Protein AF-A0AAP1V552-F1 (afdb_monomer_lite)

Organism: NCBI:txid488447

InterPro domains:
  IPR022169 Protein of unknown function DUF3701 [PF12482] (89-158)

pLDDT: mean 73.67, std 13.65, range [41.53, 90.81]

Secondary structure (DSSP, 8-state):
-----GGGSPPPHHHHHHHHHHHTT--HHHHHHHH-GGGS-TT--HHHHHHHHHHHHHHHHHHTT-HHHHHHHH--HHHHHHHHHHHHHHHHHHHHTT--SHHHHHHHHHH-TTGGGGSTT--HHHHHHHHHHHHH-HHHHHHHHHHHHHTS-S----GGG----TTTSSTTSTTPPPGGG-----------PPPP-

Sequence (197 aa):
MPVLPDSLSFPDAASLAVLRTWYASVGSREAVERYCPDQLGEGKSARGVTGRIRRKLVEFAISRHRDALAKLFQCEAGERIRHRKAVARAVAALHTNGIRTLAELIVRISRRRRWWLGIPSLGERSAHRVEAFFAACSALTERARSLVVATTPESVTPWENIRVPHDVDGSRGIFRAPKAMCARSQSGGTVRRTPGS

Radius of gyration: 33.9 Å; chains: 1; bounding box: 46×45×124 Å

Foldseek 3Di:
DDDDPPLQDQDDPLLVQLQVVVLVVDDLVVSCCVRPVVQPDDPQDSVNSNVSSLSSVLNNCVVVVNNVVSVVSPQDPVRVVVVVVLVVQQQVQCVVVVNPDPLSVLVQVVVDVCSCPPGPSCDPVNVVVVVVVCVVCVVVSVVSVVVNVVPPPPDPPDPVPDDDPPVPPCPVVPPDDDPVPDPDDDDDDDPDDDDDD

Structure (mmCIF, N/CA/C/O backbone):
data_AF-A0AAP1V552-F1
#
_entry.id   AF-A0AAP1V552-F1
#
loop_
_atom_site.group_PDB
_atom_site.id
_atom_site.type_symbol
_atom_site.label_atom_id
_atom_site.label_alt_id
_atom_site.label_comp_id
_atom_site.label_asym_id
_atom_site.label_entity_id
_atom_site.label_seq_id
_atom_site.pdbx_PDB_ins_code
_atom_site.Cartn_x
_atom_site.Cartn_y
_atom_site.Cartn_z
_atom_site.occupancy
_atom_site.B_iso_or_equiv
_atom_site.auth_seq_id
_atom_site.auth_comp_id
_atom_site.auth_asym_id
_atom_site.auth_atom_id
_atom_site.pdbx_PDB_model_num
ATOM 1 N N . MET A 1 1 ? -19.911 -21.028 27.327 1.00 42.66 1 MET A N 1
ATOM 2 C CA . MET A 1 1 ? -18.956 -20.375 26.404 1.00 42.66 1 MET A CA 1
ATOM 3 C C . MET A 1 1 ? -18.157 -19.370 27.213 1.00 42.66 1 MET A C 1
ATOM 5 O O . MET A 1 1 ? -18.796 -18.502 27.797 1.00 42.66 1 MET A O 1
ATOM 9 N N . PRO A 1 2 ? -16.828 -19.506 27.356 1.00 48.81 2 PRO A N 1
ATOM 10 C CA . PRO A 1 2 ? -16.053 -18.527 28.107 1.00 48.81 2 PRO A CA 1
ATOM 11 C C . PRO A 1 2 ? -16.073 -17.202 27.337 1.00 48.81 2 PRO A C 1
ATOM 13 O O . PRO A 1 2 ? -15.826 -17.173 26.131 1.00 48.81 2 PRO A O 1
ATOM 16 N N . VAL A 1 3 ? -16.422 -16.116 28.024 1.00 49.62 3 VAL A N 1
ATOM 17 C CA . VAL A 1 3 ? -16.354 -14.759 27.478 1.00 49.62 3 VAL A CA 1
ATOM 18 C C . VAL A 1 3 ? -14.872 -14.445 27.287 1.00 49.62 3 VAL A C 1
ATOM 20 O O . VAL A 1 3 ? -14.133 -14.324 28.262 1.00 49.62 3 VAL A O 1
ATOM 23 N N . LEU A 1 4 ? -14.408 -14.398 26.035 1.00 51.88 4 LEU A N 1
ATOM 24 C CA . LEU A 1 4 ? -13.068 -13.893 25.737 1.00 51.88 4 LEU A CA 1
ATOM 25 C C . LEU A 1 4 ? -12.966 -12.452 26.264 1.00 51.88 4 LEU A C 1
ATOM 27 O O . LEU A 1 4 ? -13.936 -11.705 26.130 1.00 51.88 4 LEU A O 1
ATOM 31 N N . PRO A 1 5 ? -11.822 -12.036 26.832 1.00 55.56 5 PRO A N 1
ATOM 32 C CA . PRO A 1 5 ? -11.640 -10.652 27.249 1.00 55.56 5 PRO A CA 1
ATOM 33 C C . PRO A 1 5 ? -11.912 -9.714 26.062 1.00 55.56 5 PRO A C 1
ATOM 35 O O . PRO A 1 5 ? -11.510 -10.006 24.934 1.00 55.56 5 PRO A O 1
ATOM 38 N N . ASP A 1 6 ? -12.585 -8.586 26.308 1.00 60.28 6 ASP A N 1
ATOM 39 C CA . ASP A 1 6 ? -13.034 -7.621 25.284 1.00 60.28 6 ASP A CA 1
ATOM 40 C C . ASP A 1 6 ? -11.920 -7.121 24.340 1.00 60.28 6 ASP A C 1
ATOM 42 O O . ASP A 1 6 ? -12.195 -6.621 23.242 1.00 60.28 6 ASP A O 1
ATOM 46 N N . SER A 1 7 ? -10.657 -7.266 24.747 1.00 56.38 7 SER A N 1
ATOM 47 C CA . SER A 1 7 ? -9.440 -6.989 23.975 1.00 56.38 7 SER A CA 1
ATOM 48 C C . SER A 1 7 ? -9.164 -7.988 22.841 1.00 56.38 7 SER A C 1
ATOM 50 O O . SER A 1 7 ? -8.491 -7.638 21.877 1.00 56.38 7 SER A O 1
ATOM 52 N N . LEU A 1 8 ? -9.725 -9.201 22.898 1.00 59.00 8 LEU A N 1
ATOM 53 C CA . LEU A 1 8 ? -9.586 -10.245 21.871 1.00 59.00 8 LEU A CA 1
ATOM 54 C C . LEU A 1 8 ? -10.799 -10.348 20.935 1.00 59.00 8 LEU A C 1
ATOM 56 O O . LEU A 1 8 ? -10.803 -11.168 20.016 1.00 59.00 8 LEU A O 1
ATOM 60 N N . SER A 1 9 ? -11.827 -9.524 21.149 1.00 77.00 9 SER A N 1
ATOM 61 C CA . SER A 1 9 ? -12.960 -9.403 20.232 1.00 77.00 9 SER A CA 1
ATOM 62 C C . SER A 1 9 ? -12.577 -8.562 19.009 1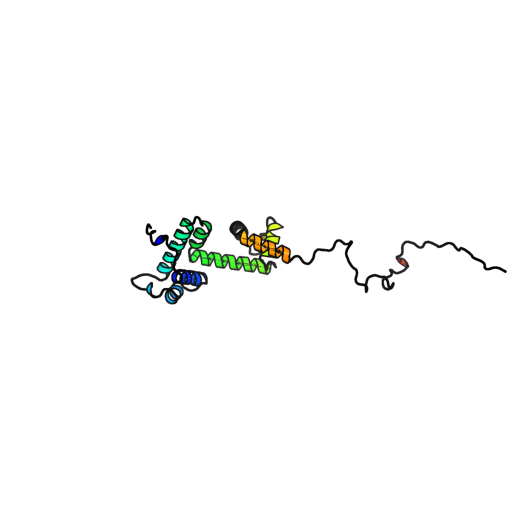.00 77.00 9 SER A C 1
ATOM 64 O O . SER A 1 9 ? -11.812 -7.600 19.110 1.00 77.00 9 SER A O 1
ATOM 66 N N . PHE A 1 10 ? -13.099 -8.914 17.836 1.00 78.50 10 PHE A N 1
ATOM 67 C CA . PHE A 1 10 ? -12.849 -8.146 16.618 1.00 78.50 10 PHE A CA 1
ATOM 68 C C . PHE A 1 10 ? -13.452 -6.730 16.750 1.00 78.50 10 PHE A C 1
ATOM 70 O O . PHE A 1 10 ? -14.560 -6.600 17.274 1.00 78.50 10 PHE A O 1
ATOM 77 N N . PRO A 1 11 ? -12.756 -5.657 16.323 1.00 85.88 11 PRO A N 1
ATOM 78 C CA . PRO A 1 11 ? -13.319 -4.308 16.350 1.00 85.88 11 PRO A CA 1
ATOM 79 C C . PRO A 1 11 ? -14.609 -4.213 15.528 1.00 85.88 11 PRO A C 1
ATOM 81 O O . PRO A 1 11 ? -14.725 -4.825 14.466 1.00 85.88 11 PRO A O 1
ATOM 84 N N . ASP A 1 12 ? -15.563 -3.419 16.002 1.00 85.50 12 ASP A N 1
ATOM 85 C CA . ASP A 1 12 ? -16.818 -3.168 15.303 1.00 85.50 12 ASP A CA 1
ATOM 86 C C . ASP A 1 12 ? -16.610 -2.316 14.037 1.00 85.50 12 ASP A C 1
ATOM 88 O O . ASP A 1 12 ? -15.567 -1.683 13.824 1.00 85.50 12 ASP A O 1
ATOM 92 N N . ALA A 1 13 ? -17.624 -2.295 13.169 1.00 85.31 13 ALA A N 1
ATOM 93 C CA . ALA A 1 13 ? -17.546 -1.634 11.868 1.00 85.31 13 ALA A CA 1
ATOM 94 C C . ALA A 1 13 ? -17.244 -0.128 11.975 1.00 85.31 13 ALA A C 1
ATOM 96 O O . ALA A 1 13 ? -16.478 0.398 11.164 1.00 85.31 13 ALA A O 1
ATOM 97 N N . ALA A 1 14 ? -17.784 0.552 12.990 1.00 86.50 14 ALA A N 1
ATOM 98 C CA . ALA A 1 14 ? -17.544 1.972 13.218 1.00 86.50 14 ALA A CA 1
ATOM 99 C C . ALA A 1 14 ? -16.076 2.238 13.589 1.00 86.50 14 ALA A C 1
ATOM 101 O O . ALA A 1 14 ? -15.412 3.062 12.952 1.00 86.50 14 ALA A O 1
ATOM 102 N N . SER A 1 15 ? -15.515 1.458 14.520 1.00 87.19 15 SER A N 1
ATOM 103 C CA . SER A 1 15 ? -14.092 1.537 14.870 1.00 87.19 15 SER A CA 1
ATOM 104 C C . SER A 1 15 ? -13.173 1.269 13.670 1.00 87.19 15 SER A C 1
ATOM 106 O O . SER A 1 15 ? -12.147 1.935 13.492 1.00 87.19 15 SER A O 1
ATOM 108 N N . LEU A 1 16 ? -13.538 0.322 12.799 1.00 88.00 16 LEU A N 1
ATOM 109 C CA . LEU A 1 16 ? -12.797 0.059 11.562 1.00 88.00 16 LEU A CA 1
ATOM 110 C C . LEU A 1 16 ? -12.897 1.218 10.560 1.00 88.00 16 LEU A C 1
ATOM 112 O O . LEU A 1 16 ? -11.904 1.526 9.897 1.00 88.00 16 LEU A O 1
ATOM 116 N N . ALA A 1 17 ? -14.049 1.886 10.462 1.00 89.00 17 ALA A N 1
ATOM 117 C CA . ALA A 1 17 ? -14.234 3.056 9.605 1.00 89.00 17 ALA A CA 1
ATOM 118 C C . ALA A 1 17 ? -13.374 4.247 10.062 1.00 89.00 17 ALA A C 1
ATOM 120 O O . ALA A 1 17 ? -12.735 4.898 9.225 1.00 89.00 17 ALA A O 1
ATOM 121 N N . VAL A 1 18 ? -13.253 4.467 11.379 1.00 88.69 18 VAL A N 1
ATOM 122 C CA . VAL A 1 18 ? -12.308 5.440 11.960 1.00 88.69 18 VAL A CA 1
ATOM 123 C C . VAL A 1 18 ? -10.883 5.131 11.506 1.00 88.69 18 VAL A C 1
ATOM 125 O O . VAL A 1 18 ? -10.203 6.000 10.957 1.00 88.69 18 VAL A O 1
ATOM 128 N N . LEU A 1 19 ? -10.417 3.888 11.684 1.00 85.75 19 LEU A N 1
ATOM 129 C CA . LEU A 1 19 ? -9.061 3.516 11.272 1.00 85.75 19 LEU A CA 1
ATOM 130 C C . LEU A 1 19 ? -8.859 3.671 9.766 1.00 85.75 19 LEU A C 1
ATOM 132 O O . LEU A 1 19 ? -7.846 4.226 9.345 1.00 85.75 19 LEU A O 1
ATOM 136 N N . ARG A 1 20 ? -9.805 3.208 8.946 1.00 87.12 20 ARG A N 1
ATOM 137 C CA . ARG A 1 20 ? -9.700 3.263 7.483 1.00 87.12 20 ARG A CA 1
ATOM 138 C C . ARG A 1 20 ? -9.575 4.699 6.986 1.00 87.12 20 ARG A C 1
ATOM 140 O O . ARG A 1 20 ? -8.706 4.987 6.166 1.00 87.12 20 ARG A O 1
ATOM 147 N N . THR A 1 21 ? -10.408 5.600 7.498 1.00 88.69 21 THR A N 1
ATOM 148 C CA . THR A 1 21 ? -10.365 7.017 7.114 1.00 88.69 21 THR A CA 1
ATOM 149 C C . THR A 1 21 ? -9.121 7.721 7.640 1.00 88.69 21 THR A C 1
ATOM 151 O O . THR A 1 21 ? -8.489 8.482 6.908 1.00 88.69 21 THR A O 1
ATOM 154 N N . TRP A 1 22 ? -8.677 7.387 8.850 1.00 84.88 22 TRP A N 1
ATOM 155 C CA . TRP A 1 22 ? -7.408 7.879 9.375 1.00 84.88 22 TRP A CA 1
ATOM 156 C C . TRP A 1 22 ? -6.195 7.409 8.551 1.00 84.88 22 TRP A C 1
ATOM 158 O O . TRP A 1 22 ? -5.283 8.192 8.274 1.00 84.88 22 TRP A O 1
ATOM 168 N N . TYR A 1 23 ? -6.181 6.154 8.087 1.00 77.88 23 TYR A N 1
ATOM 169 C CA . TYR A 1 23 ? -5.164 5.659 7.147 1.00 77.88 23 TYR A CA 1
ATOM 170 C C . TYR A 1 23 ? -5.240 6.353 5.780 1.00 77.88 23 TYR A C 1
ATOM 172 O O . TYR A 1 23 ? -4.202 6.560 5.147 1.00 77.88 23 TYR A O 1
ATOM 180 N N . ALA A 1 24 ? -6.431 6.791 5.366 1.00 83.12 24 ALA A N 1
ATOM 181 C CA . ALA A 1 24 ? -6.646 7.631 4.189 1.00 83.12 24 ALA A CA 1
ATOM 182 C C . ALA A 1 24 ? -6.241 9.110 4.394 1.00 83.12 24 ALA A C 1
ATOM 184 O O . ALA A 1 24 ? -6.494 9.932 3.519 1.00 83.12 24 ALA A O 1
ATOM 185 N N . SER A 1 25 ? -5.549 9.435 5.496 1.00 77.25 25 SER A N 1
ATOM 186 C CA . SER A 1 25 ? -5.024 10.767 5.851 1.00 77.25 25 SER A CA 1
ATOM 187 C C . SER A 1 25 ? -6.026 11.780 6.396 1.00 77.25 25 SER A C 1
ATOM 189 O O . SER A 1 25 ? -5.663 12.942 6.564 1.00 77.25 25 SER A O 1
ATOM 191 N N . VAL A 1 26 ? -7.228 11.347 6.770 1.00 82.94 26 VAL A N 1
ATOM 192 C CA . VAL A 1 26 ? -8.139 12.176 7.570 1.00 82.94 26 VAL A CA 1
ATOM 193 C C . VAL A 1 26 ? -7.557 12.365 8.979 1.00 82.94 26 VAL A C 1
ATOM 195 O O . VAL A 1 26 ? -6.923 11.460 9.535 1.00 82.94 26 VAL A O 1
ATOM 198 N N . GLY A 1 27 ? -7.737 13.548 9.572 1.00 81.88 27 GLY A N 1
ATOM 199 C CA . GLY A 1 27 ? -7.276 13.823 10.935 1.00 81.88 27 GLY A CA 1
ATOM 200 C C . GLY A 1 27 ? -7.954 12.909 11.964 1.00 81.88 27 GLY A C 1
ATOM 201 O O . GLY A 1 27 ? -9.119 12.558 11.815 1.00 81.88 27 GLY A O 1
ATOM 202 N N . SER A 1 28 ? -7.252 12.532 13.044 1.00 83.38 28 SER A N 1
ATOM 203 C CA . SER A 1 28 ? -7.813 11.628 14.070 1.00 83.38 28 SER A CA 1
ATOM 204 C C . SER A 1 28 ? -9.117 12.145 14.679 1.00 83.38 28 SER A C 1
ATOM 206 O O . SER A 1 28 ? -9.986 11.348 14.995 1.00 83.38 28 SER A O 1
ATOM 208 N N . ARG A 1 29 ? -9.246 13.466 14.854 1.00 86.56 29 ARG A N 1
ATOM 209 C CA . ARG A 1 29 ? -10.457 14.092 15.398 1.00 86.56 29 ARG A CA 1
ATOM 210 C C . ARG A 1 29 ? -11.639 13.948 14.445 1.00 86.56 29 ARG A C 1
ATOM 212 O O . ARG A 1 29 ? -12.631 13.348 14.826 1.00 86.56 29 ARG A O 1
ATOM 219 N N . GLU A 1 30 ? -11.462 14.376 13.201 1.00 88.19 30 GLU A N 1
ATOM 220 C CA . GLU A 1 30 ? -12.489 14.286 12.160 1.00 88.19 30 GLU A CA 1
ATOM 221 C C . GLU A 1 30 ? -12.930 12.835 11.896 1.00 88.19 30 GLU A C 1
ATOM 223 O O . GLU A 1 30 ? -14.115 12.559 11.736 1.00 88.19 30 GLU A O 1
ATOM 228 N N . ALA A 1 31 ? -11.994 11.879 11.892 1.00 88.94 31 ALA A N 1
ATOM 229 C CA . ALA A 1 31 ? -12.318 10.466 11.708 1.00 88.94 31 ALA A CA 1
ATOM 230 C C . ALA A 1 31 ? -13.189 9.915 12.851 1.00 88.94 31 ALA A C 1
ATOM 232 O O . ALA A 1 31 ? -14.144 9.187 12.592 1.00 88.94 31 ALA A O 1
ATOM 233 N N . VAL A 1 32 ? -12.878 10.263 14.106 1.00 89.62 32 VAL A N 1
ATOM 234 C CA . VAL A 1 32 ? -13.653 9.809 15.271 1.00 89.62 32 VAL A CA 1
ATOM 235 C C . VAL A 1 32 ? -15.001 10.523 15.341 1.00 89.62 32 VAL A C 1
ATOM 237 O O . VAL A 1 32 ? -16.001 9.854 15.546 1.00 89.62 32 VAL A O 1
ATOM 240 N N . GLU A 1 33 ? -15.066 11.832 15.097 1.00 90.81 33 GLU A N 1
ATOM 241 C CA . GLU A 1 33 ? -16.335 12.581 15.075 1.00 90.81 33 GLU A CA 1
ATOM 242 C C . GLU A 1 33 ? -17.308 12.025 14.022 1.00 90.81 33 GLU A C 1
ATOM 244 O O . GLU A 1 33 ? -18.507 11.955 14.270 1.00 90.81 33 GLU A O 1
ATOM 249 N N . ARG A 1 34 ? -16.799 11.567 12.869 1.00 90.38 34 ARG A N 1
ATOM 250 C CA . ARG A 1 34 ? -17.630 11.046 11.774 1.00 90.38 34 ARG A CA 1
ATOM 251 C C . ARG A 1 34 ? -18.236 9.664 12.042 1.00 90.38 34 ARG A C 1
ATOM 253 O O . ARG A 1 34 ? -19.323 9.394 11.545 1.00 90.38 34 ARG A O 1
ATOM 260 N N . TYR A 1 35 ? -17.535 8.782 12.756 1.00 89.19 35 TYR A N 1
ATOM 261 C CA . TYR A 1 35 ? -17.947 7.372 12.887 1.00 89.19 35 TYR A CA 1
ATOM 262 C C . TYR A 1 35 ? -18.132 6.897 14.331 1.00 89.19 35 TYR A C 1
ATOM 264 O O . TYR A 1 35 ? -18.820 5.908 14.552 1.00 89.19 35 TYR A O 1
ATOM 272 N N . CYS A 1 36 ? -17.533 7.567 15.314 1.00 88.06 36 CYS A N 1
ATOM 273 C CA . CYS A 1 36 ? -17.643 7.235 16.736 1.00 88.06 36 CYS A CA 1
ATOM 274 C C . CYS A 1 36 ? -17.740 8.508 17.609 1.00 88.06 36 CYS A C 1
ATOM 276 O O . CYS A 1 36 ? -16.891 8.694 18.492 1.00 88.06 36 CYS A O 1
ATOM 278 N N . PRO A 1 37 ? -18.732 9.393 17.384 1.00 84.69 37 PRO A N 1
ATOM 279 C CA . PRO A 1 37 ? -18.860 10.643 18.135 1.00 84.69 37 PRO A CA 1
ATOM 280 C C . PRO A 1 37 ? -19.052 10.404 19.639 1.00 84.69 37 PRO A C 1
ATOM 282 O O . PRO A 1 37 ? -18.450 11.109 20.442 1.00 84.69 37 PRO A O 1
ATOM 285 N N . ASP A 1 38 ? -19.768 9.346 20.026 1.00 84.62 38 ASP A N 1
ATOM 286 C CA . ASP A 1 38 ? -20.061 9.016 21.432 1.00 84.62 38 ASP A CA 1
ATOM 287 C C . ASP A 1 38 ? -18.815 8.618 22.243 1.00 84.62 38 ASP A C 1
ATOM 289 O O . ASP A 1 38 ? -18.829 8.597 23.471 1.00 84.62 38 ASP A O 1
ATOM 293 N N . GLN A 1 39 ? -17.700 8.303 21.571 1.00 78.75 39 GLN A N 1
ATOM 294 C CA . GLN A 1 39 ? -16.425 8.009 22.233 1.00 78.75 39 GLN A CA 1
ATOM 295 C C . GLN A 1 39 ? -15.596 9.273 22.535 1.00 78.75 39 GLN A C 1
ATOM 297 O O . GLN A 1 39 ? -14.509 9.162 23.119 1.00 78.75 39 GLN A O 1
ATOM 302 N N . LEU A 1 40 ? -16.082 10.455 22.133 1.00 77.25 40 LEU A N 1
ATOM 303 C CA . LEU A 1 40 ? -15.499 11.766 22.419 1.00 77.25 40 LEU A CA 1
ATOM 304 C C . LEU A 1 40 ? -16.252 12.425 23.579 1.00 77.25 40 LEU A C 1
ATOM 306 O O . LEU A 1 40 ? -17.363 12.913 23.436 1.00 77.25 40 LEU A O 1
ATOM 310 N N . GLY A 1 41 ? -15.610 12.451 24.741 1.00 69.38 41 GLY A N 1
ATOM 311 C CA . GLY A 1 41 ? -16.197 12.891 26.007 1.00 69.38 41 GLY A CA 1
ATOM 312 C C . GLY A 1 41 ? -15.536 12.113 27.141 1.00 69.38 41 GLY A C 1
ATOM 313 O O . GLY A 1 41 ? -14.974 11.050 26.892 1.00 69.38 41 GLY A O 1
ATOM 314 N N . GLU A 1 42 ? -15.511 12.643 28.365 1.00 65.50 42 GLU A N 1
ATOM 315 C CA . GLU A 1 42 ? -14.840 12.019 29.531 1.00 65.50 42 GLU A CA 1
ATOM 316 C C . GLU A 1 42 ? -13.294 11.973 29.460 1.00 65.50 42 GLU A C 1
ATOM 318 O O . GLU A 1 42 ? -12.659 10.993 29.848 1.00 65.50 42 GLU A O 1
ATOM 323 N N . GLY A 1 43 ? -12.644 13.009 28.915 1.00 72.50 43 GLY A N 1
ATOM 324 C CA . GLY A 1 43 ? -11.170 13.090 28.871 1.00 72.50 43 GLY A CA 1
ATOM 325 C C . GLY A 1 43 ? -10.497 12.166 27.841 1.00 72.50 43 GLY A C 1
ATOM 326 O O . GLY A 1 43 ? -9.269 12.108 27.742 1.00 72.50 43 GLY A O 1
ATOM 327 N N . LYS A 1 44 ? -11.282 11.460 27.019 1.00 79.88 44 LYS A N 1
ATOM 328 C CA . LYS A 1 44 ? -10.792 10.614 25.923 1.00 79.88 44 LYS A CA 1
ATOM 329 C C . LYS A 1 44 ? -10.450 11.482 24.706 1.00 79.88 44 LYS A C 1
ATOM 331 O O . LYS A 1 44 ? -11.316 12.101 24.099 1.00 79.88 44 LYS A O 1
ATOM 336 N N . SER A 1 45 ? -9.175 11.511 24.313 1.00 86.81 45 SER A N 1
ATOM 337 C CA . SER A 1 45 ? -8.747 12.213 23.095 1.00 86.81 45 SER A CA 1
ATOM 338 C C . SER A 1 45 ? -9.005 11.374 21.839 1.00 86.81 45 SER A C 1
ATOM 340 O O . SER A 1 45 ? -8.844 10.153 21.853 1.00 86.81 45 SER A O 1
ATOM 342 N N . ALA A 1 46 ? -9.301 12.021 20.709 1.00 85.06 46 ALA A N 1
ATOM 343 C CA . ALA A 1 46 ? -9.496 11.331 19.428 1.00 85.06 46 ALA A CA 1
ATOM 344 C C . ALA A 1 46 ? -8.273 10.492 18.996 1.00 85.06 46 ALA A C 1
ATOM 346 O O . ALA A 1 46 ? -8.398 9.402 18.430 1.00 85.06 46 ALA A O 1
ATOM 347 N N . ARG A 1 47 ? -7.061 10.972 19.315 1.00 82.88 47 ARG A N 1
ATOM 348 C CA . ARG A 1 47 ? -5.811 10.219 19.111 1.00 82.88 47 ARG A CA 1
ATOM 349 C C . ARG A 1 47 ? -5.747 8.986 20.017 1.00 82.88 47 ARG A C 1
ATOM 351 O O . ARG A 1 47 ? -5.335 7.924 19.557 1.00 82.88 47 ARG A O 1
ATOM 358 N N . GLY A 1 48 ? -6.190 9.108 21.269 1.00 86.44 48 GLY A N 1
ATOM 359 C CA . GLY A 1 48 ? -6.299 7.999 22.216 1.00 86.44 48 GLY A CA 1
ATOM 360 C C . GLY A 1 48 ? -7.306 6.937 21.770 1.00 86.44 48 GLY A C 1
ATOM 361 O O . GLY A 1 48 ? -6.986 5.750 21.808 1.00 86.44 48 GLY A O 1
ATOM 362 N N . VAL A 1 49 ? -8.474 7.352 21.268 1.00 87.88 49 VAL A N 1
ATOM 363 C CA . VAL A 1 49 ? -9.490 6.458 20.680 1.00 87.88 49 VAL A CA 1
ATOM 364 C C . VAL A 1 49 ? -8.900 5.687 19.499 1.00 87.88 49 VAL A C 1
ATOM 366 O O . VAL A 1 49 ? -8.867 4.457 19.522 1.00 87.88 49 VAL A O 1
ATOM 369 N N . THR A 1 50 ? -8.305 6.393 18.532 1.00 87.00 50 THR A N 1
ATOM 370 C CA . THR A 1 50 ? -7.640 5.772 17.370 1.00 87.00 50 THR A CA 1
ATOM 371 C C . THR A 1 50 ? -6.543 4.784 17.801 1.00 87.00 50 THR A C 1
ATOM 373 O O . THR A 1 50 ? -6.431 3.681 17.267 1.00 87.00 50 THR A O 1
ATOM 376 N N . GLY A 1 51 ? -5.738 5.154 18.803 1.00 85.56 51 GLY A N 1
ATOM 377 C CA . GLY A 1 51 ? -4.670 4.312 19.342 1.00 85.56 51 GLY A CA 1
ATOM 378 C C . GLY A 1 51 ? -5.167 3.054 20.064 1.00 85.56 51 GLY A C 1
ATOM 379 O O . GLY A 1 51 ? -4.512 2.014 19.976 1.00 85.56 51 GLY A O 1
ATOM 380 N N . ARG A 1 52 ? -6.313 3.120 20.758 1.00 88.50 52 ARG A N 1
ATOM 381 C CA . ARG A 1 52 ? -6.962 1.953 21.385 1.00 88.50 52 ARG A CA 1
ATOM 382 C C . ARG A 1 52 ? -7.499 0.984 20.340 1.00 88.50 52 ARG A C 1
ATOM 384 O O . ARG A 1 52 ? -7.176 -0.197 20.409 1.00 88.50 52 ARG A O 1
ATOM 391 N N . ILE A 1 53 ? -8.229 1.492 19.344 1.00 88.25 53 ILE A N 1
ATOM 392 C CA . ILE A 1 53 ? -8.765 0.666 18.253 1.00 88.25 53 ILE A CA 1
ATOM 393 C C . ILE A 1 53 ? -7.621 -0.068 17.537 1.00 88.25 53 ILE A C 1
ATOM 395 O O . ILE A 1 53 ? -7.698 -1.270 17.289 1.00 88.25 53 ILE A O 1
ATOM 399 N N . ARG A 1 54 ? -6.511 0.634 17.274 1.00 87.25 54 ARG A N 1
ATOM 400 C CA . ARG A 1 54 ? -5.313 0.048 16.661 1.00 87.25 54 ARG A CA 1
ATOM 401 C C . ARG A 1 54 ? -4.705 -1.080 17.499 1.00 87.25 54 ARG A C 1
ATOM 403 O O . ARG A 1 54 ? -4.361 -2.112 16.935 1.00 87.25 54 ARG A O 1
ATOM 410 N N . ARG A 1 55 ? -4.567 -0.897 18.818 1.00 87.12 55 ARG A N 1
ATOM 411 C CA . ARG A 1 55 ? -4.031 -1.934 19.722 1.00 87.12 55 ARG A CA 1
ATOM 412 C C . ARG A 1 55 ? -4.916 -3.173 19.760 1.00 87.12 55 ARG A C 1
ATOM 414 O O . ARG A 1 55 ? -4.396 -4.262 19.562 1.00 87.12 55 ARG A O 1
ATOM 421 N N . LYS A 1 56 ? -6.235 -2.998 19.876 1.00 88.69 56 LYS A N 1
ATOM 422 C CA . LYS A 1 56 ? -7.202 -4.105 19.823 1.00 88.69 56 LYS A CA 1
ATOM 423 C C . LYS A 1 56 ? -7.069 -4.911 18.523 1.00 88.69 56 LYS A C 1
ATOM 425 O O . LYS A 1 56 ? -7.069 -6.135 18.538 1.00 88.69 56 LYS A O 1
ATOM 430 N N . LEU A 1 57 ? -6.865 -4.232 17.392 1.00 86.69 57 LEU A N 1
ATOM 431 C CA . LEU A 1 57 ? -6.661 -4.891 16.100 1.00 86.69 57 LEU A CA 1
ATOM 432 C C . LEU A 1 57 ? -5.305 -5.621 16.004 1.00 86.69 57 LEU A C 1
ATOM 434 O O . LEU A 1 57 ? -5.230 -6.701 15.422 1.00 86.69 57 LEU A O 1
ATOM 438 N N . VAL A 1 58 ? -4.244 -5.067 16.599 1.00 86.25 58 VAL A N 1
ATOM 439 C CA . VAL A 1 58 ? -2.934 -5.732 16.722 1.00 86.25 58 VAL A CA 1
ATOM 440 C C . VAL A 1 58 ? -3.036 -6.990 17.583 1.00 86.25 58 VAL A C 1
ATOM 442 O O . VAL A 1 58 ? -2.582 -8.045 17.154 1.00 86.25 58 VAL A O 1
ATOM 445 N N . GLU A 1 59 ? -3.647 -6.892 18.763 1.00 87.69 59 GLU A N 1
ATOM 446 C CA . GLU A 1 59 ? -3.850 -8.013 19.690 1.00 87.69 59 GLU A CA 1
ATOM 447 C C . GLU A 1 59 ? -4.679 -9.125 19.036 1.00 87.69 59 GLU A C 1
ATOM 449 O O . GLU A 1 59 ? -4.307 -10.296 19.106 1.00 87.69 59 GLU A O 1
ATOM 454 N N . PHE A 1 60 ? -5.727 -8.760 18.293 1.00 85.81 60 PHE A N 1
ATOM 455 C CA . PHE A 1 60 ? -6.505 -9.705 17.494 1.00 85.81 60 PHE A CA 1
ATOM 456 C C . PHE A 1 60 ? -5.687 -10.359 16.366 1.00 85.81 60 PHE A C 1
ATOM 458 O O . PHE A 1 60 ? -5.824 -11.549 16.095 1.00 85.81 60 PHE A O 1
ATOM 465 N N . ALA A 1 61 ? -4.824 -9.609 15.676 1.00 85.25 61 ALA A N 1
ATOM 466 C CA . ALA A 1 61 ? -3.976 -10.175 14.627 1.00 85.25 61 ALA A CA 1
ATOM 467 C C . ALA A 1 61 ? -2.952 -11.168 15.200 1.00 85.25 61 ALA A C 1
ATOM 469 O O . ALA A 1 61 ? -2.742 -12.230 14.612 1.00 85.25 61 ALA A O 1
ATOM 470 N N . ILE A 1 62 ? -2.356 -10.847 16.352 1.00 84.00 62 ILE A N 1
ATOM 471 C CA . ILE A 1 62 ? -1.431 -11.734 17.071 1.00 84.00 62 ILE A CA 1
ATOM 472 C C . ILE A 1 62 ? -2.165 -12.997 17.534 1.00 84.00 62 ILE A C 1
ATOM 474 O O . ILE A 1 62 ? -1.674 -14.098 17.302 1.00 84.00 62 ILE A O 1
ATOM 478 N N . SER A 1 63 ? -3.375 -12.871 18.094 1.00 85.62 63 SER A N 1
ATOM 479 C CA . SER A 1 63 ? -4.164 -14.035 18.532 1.00 85.62 63 SER A CA 1
ATOM 480 C C . SER A 1 63 ? -4.570 -14.966 17.383 1.00 85.62 63 SER A C 1
ATOM 482 O O . SER A 1 63 ? -4.852 -16.141 17.602 1.00 85.62 63 SER A O 1
ATOM 484 N N . ARG A 1 64 ? -4.562 -14.468 16.140 1.00 84.62 64 ARG A N 1
ATOM 485 C CA . ARG A 1 64 ? -4.781 -15.250 14.913 1.00 84.62 64 ARG A CA 1
ATOM 486 C C . ARG A 1 64 ? -3.488 -15.675 14.210 1.00 84.62 64 ARG A C 1
ATOM 488 O O . AR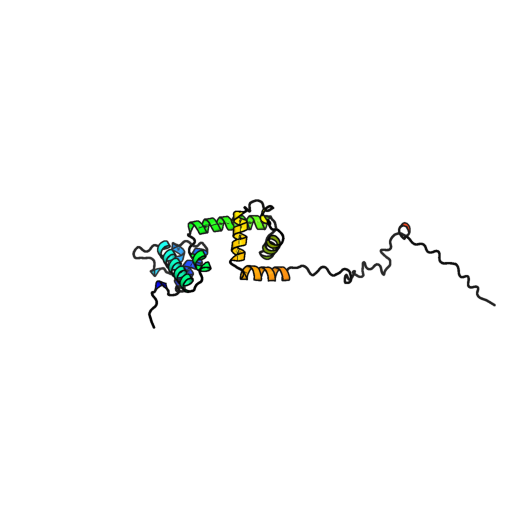G A 1 64 ? -3.560 -16.112 13.061 1.00 84.62 64 ARG A O 1
ATOM 495 N N . HIS A 1 65 ? -2.329 -15.533 14.857 1.00 80.44 65 HIS A N 1
ATOM 496 C CA . HIS A 1 65 ? -1.006 -15.844 14.297 1.00 80.44 65 HIS A CA 1
ATOM 497 C C . HIS A 1 65 ? -0.708 -15.103 12.979 1.00 80.44 65 HIS A C 1
ATOM 499 O O . HIS A 1 65 ? -0.082 -15.624 12.057 1.00 80.44 65 HIS A O 1
ATOM 505 N N . ARG A 1 66 ? -1.194 -13.863 12.849 1.00 82.25 66 ARG A N 1
ATOM 506 C CA . ARG A 1 66 ? -0.957 -12.984 11.693 1.00 82.25 66 ARG A CA 1
ATOM 507 C C . ARG A 1 66 ? 0.049 -11.888 12.045 1.00 82.25 66 ARG A C 1
ATOM 509 O O . ARG A 1 66 ? -0.221 -10.698 11.880 1.00 82.25 66 ARG A O 1
ATOM 516 N N . ASP A 1 67 ? 1.243 -12.286 12.474 1.00 75.81 67 ASP A N 1
ATOM 517 C CA . ASP A 1 67 ? 2.279 -11.375 12.990 1.00 75.81 67 ASP A CA 1
ATOM 518 C C . ASP A 1 67 ? 2.734 -10.317 11.978 1.00 75.81 67 ASP A C 1
ATOM 520 O O . ASP A 1 67 ? 3.047 -9.180 12.338 1.00 75.81 67 ASP A O 1
ATOM 524 N N . ALA A 1 68 ? 2.727 -10.657 10.687 1.00 74.62 68 ALA A N 1
ATOM 525 C CA . ALA A 1 68 ? 3.025 -9.707 9.618 1.00 74.62 68 ALA A CA 1
ATOM 526 C C . ALA A 1 68 ? 2.023 -8.539 9.593 1.00 74.62 68 ALA A C 1
ATOM 528 O O . ALA A 1 68 ? 2.420 -7.384 9.444 1.00 74.62 68 ALA A O 1
ATOM 529 N N . LEU A 1 69 ? 0.732 -8.826 9.793 1.00 73.94 69 LEU A N 1
ATOM 530 C CA . LEU A 1 69 ? -0.308 -7.801 9.869 1.00 73.94 69 LEU A CA 1
ATOM 531 C C . LEU A 1 69 ? -0.163 -6.980 11.152 1.00 73.94 69 LEU A C 1
ATOM 533 O O . LEU A 1 69 ? -0.207 -5.753 11.096 1.00 73.94 69 LEU A O 1
ATOM 537 N N . ALA A 1 70 ? 0.091 -7.637 12.285 1.00 81.06 70 ALA A N 1
ATOM 538 C CA . ALA A 1 70 ? 0.329 -6.964 13.560 1.00 81.06 70 ALA A CA 1
ATOM 539 C C . ALA A 1 70 ? 1.468 -5.931 13.459 1.00 81.06 70 ALA A C 1
ATOM 541 O O . ALA A 1 70 ? 1.293 -4.778 13.860 1.00 81.06 70 ALA A O 1
ATOM 542 N N . LYS A 1 71 ? 2.595 -6.299 12.832 1.00 78.81 71 LYS A N 1
ATOM 543 C CA . LYS A 1 71 ? 3.726 -5.387 12.586 1.00 78.81 71 LYS A CA 1
ATOM 544 C C . LYS A 1 71 ? 3.330 -4.157 11.764 1.00 78.81 71 LYS A C 1
ATOM 546 O O . LYS A 1 71 ? 3.756 -3.051 12.085 1.00 78.81 71 LYS A O 1
ATOM 551 N N . LEU A 1 72 ? 2.485 -4.314 10.741 1.00 74.12 72 LEU A N 1
ATOM 552 C CA . LEU A 1 72 ? 2.025 -3.188 9.916 1.00 74.12 72 LEU A CA 1
ATOM 553 C C . LEU A 1 72 ? 1.162 -2.197 10.707 1.00 74.12 72 LEU A C 1
ATOM 555 O O . LEU A 1 72 ? 1.292 -0.981 10.537 1.00 74.12 72 LEU A O 1
ATOM 559 N N . PHE A 1 73 ? 0.305 -2.695 11.599 1.00 76.62 73 PHE A N 1
ATOM 560 C CA . PHE A 1 73 ? -0.550 -1.841 12.423 1.00 76.62 73 PHE A CA 1
ATOM 561 C C . PHE A 1 73 ? 0.226 -1.111 13.530 1.00 76.62 73 PHE A C 1
ATOM 563 O O . PHE A 1 73 ? -0.176 -0.016 13.931 1.00 76.62 73 PHE A O 1
ATOM 570 N N . GLN A 1 74 ? 1.365 -1.640 13.985 1.00 75.56 74 GLN A N 1
ATOM 571 C CA . GLN A 1 74 ? 2.175 -1.025 15.044 1.00 75.56 74 GLN A CA 1
ATOM 572 C C . GLN A 1 74 ? 2.930 0.252 14.614 1.00 75.56 74 GLN A C 1
ATOM 574 O O . GLN A 1 74 ? 3.180 1.099 15.473 1.00 75.56 74 GLN A O 1
ATOM 579 N N . CYS A 1 75 ? 3.170 0.499 13.316 1.00 66.50 75 CYS A N 1
ATOM 580 C CA . CYS A 1 75 ? 3.854 1.716 12.833 1.00 66.50 75 CYS A CA 1
ATOM 581 C C . CYS A 1 75 ? 3.196 3.031 13.314 1.00 66.50 75 CYS A C 1
ATOM 583 O O . CYS A 1 75 ? 2.039 3.336 12.985 1.00 66.50 75 CYS A O 1
ATOM 585 N N . GLU A 1 76 ? 3.945 3.844 14.065 1.00 64.38 76 GLU A N 1
ATOM 586 C CA . GLU A 1 76 ? 3.481 5.126 14.612 1.00 64.38 76 GLU A CA 1
ATOM 587 C C . GLU A 1 76 ? 3.115 6.154 13.532 1.00 64.38 76 GLU A C 1
ATOM 589 O O . GLU A 1 76 ? 3.646 6.143 12.425 1.00 64.38 76 GLU A O 1
ATOM 594 N N . ALA A 1 77 ? 2.231 7.107 13.853 1.00 61.34 77 ALA A N 1
ATOM 595 C CA . ALA A 1 77 ? 1.762 8.111 12.890 1.00 61.34 77 ALA A CA 1
ATOM 596 C C . ALA A 1 77 ? 2.888 8.940 12.258 1.00 61.34 77 ALA A C 1
ATOM 598 O O . ALA A 1 77 ? 2.882 9.145 11.042 1.00 61.34 77 ALA A O 1
ATOM 599 N N . GLY A 1 78 ? 3.884 9.344 13.050 1.00 59.28 78 GLY A N 1
ATOM 600 C CA . GLY A 1 78 ? 5.060 10.057 12.549 1.00 59.28 78 GLY A CA 1
ATOM 601 C C . GLY A 1 78 ? 5.934 9.195 11.633 1.00 59.28 78 GLY A C 1
ATOM 602 O O . GLY A 1 78 ? 6.402 9.657 10.591 1.00 59.28 78 GLY A O 1
ATOM 603 N N . GLU A 1 79 ? 6.113 7.915 11.960 1.00 67.50 79 GLU A N 1
ATOM 604 C CA . GLU A 1 79 ? 6.805 6.965 11.087 1.00 67.50 79 GLU A CA 1
ATOM 605 C C . GLU A 1 79 ? 6.045 6.730 9.787 1.00 67.50 79 GLU A C 1
ATOM 607 O O . GLU A 1 79 ? 6.654 6.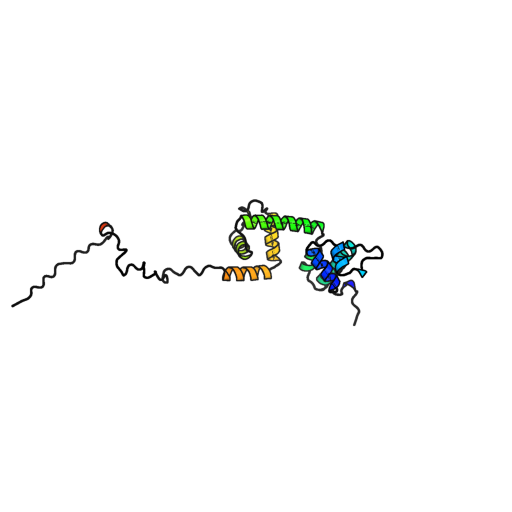732 8.723 1.00 67.50 79 GLU A O 1
ATOM 612 N N . ARG A 1 80 ? 4.718 6.593 9.825 1.00 67.88 80 ARG A N 1
ATOM 613 C CA . ARG A 1 80 ? 3.906 6.406 8.615 1.00 67.88 80 ARG A CA 1
ATOM 614 C C . ARG A 1 80 ? 4.004 7.585 7.656 1.00 67.88 80 ARG A C 1
ATOM 616 O O . ARG A 1 80 ? 4.127 7.366 6.456 1.00 67.88 80 ARG A O 1
ATOM 623 N N . ILE A 1 81 ? 3.988 8.823 8.158 1.00 70.31 81 ILE A N 1
ATOM 624 C CA . ILE A 1 81 ? 4.147 10.018 7.313 1.00 70.31 81 ILE A CA 1
ATOM 625 C C . ILE A 1 81 ? 5.532 10.023 6.653 1.00 70.31 81 ILE A C 1
ATOM 627 O O . ILE A 1 81 ? 5.641 10.275 5.451 1.00 70.31 81 ILE A O 1
ATOM 631 N N . ARG A 1 82 ? 6.589 9.693 7.410 1.00 71.56 82 ARG A N 1
ATOM 632 C CA . ARG A 1 82 ? 7.954 9.562 6.871 1.00 71.56 82 ARG A CA 1
ATOM 633 C C . ARG A 1 82 ? 8.041 8.464 5.810 1.00 71.56 82 ARG A C 1
ATOM 635 O O . ARG A 1 82 ? 8.551 8.722 4.722 1.00 71.56 82 ARG A O 1
ATOM 642 N N . HIS A 1 83 ? 7.483 7.285 6.083 1.00 73.88 83 HIS A N 1
ATOM 643 C CA . HIS A 1 83 ? 7.421 6.182 5.126 1.00 73.88 83 HIS A CA 1
ATOM 644 C C . HIS A 1 83 ? 6.638 6.565 3.869 1.00 73.88 83 HIS A C 1
ATOM 646 O O . HIS A 1 83 ? 7.125 6.325 2.772 1.00 73.88 83 HIS A O 1
ATOM 652 N N . ARG A 1 84 ? 5.489 7.240 3.994 1.00 78.06 84 ARG A N 1
ATOM 653 C CA . ARG A 1 84 ? 4.702 7.703 2.842 1.00 78.06 84 ARG A CA 1
ATOM 654 C C . ARG A 1 84 ? 5.483 8.686 1.976 1.00 78.06 84 ARG A C 1
ATOM 656 O O . ARG A 1 84 ? 5.490 8.530 0.762 1.00 78.06 84 ARG A O 1
ATOM 663 N N . LYS A 1 85 ? 6.174 9.662 2.578 1.00 80.19 85 LYS A N 1
ATOM 664 C CA . LYS A 1 85 ? 7.036 10.597 1.833 1.00 80.19 85 LYS A CA 1
ATOM 665 C C . LYS A 1 85 ? 8.183 9.868 1.127 1.00 80.19 85 LYS A C 1
ATOM 667 O O . LYS A 1 85 ? 8.462 10.164 -0.030 1.00 80.19 85 LYS A O 1
ATOM 672 N N . ALA A 1 86 ? 8.828 8.916 1.800 1.00 80.75 86 ALA A N 1
ATOM 673 C CA . ALA A 1 86 ? 9.899 8.114 1.211 1.00 80.75 86 ALA A CA 1
ATOM 674 C C . ALA A 1 86 ? 9.395 7.258 0.036 1.00 80.75 86 ALA A C 1
ATOM 676 O O . ALA A 1 86 ? 10.019 7.248 -1.020 1.00 80.75 86 ALA A O 1
ATOM 677 N N . VAL A 1 87 ? 8.239 6.607 0.191 1.00 82.94 87 VAL A N 1
ATOM 678 C CA . VAL A 1 87 ? 7.596 5.812 -0.864 1.00 82.94 87 VAL A CA 1
ATOM 679 C C . VAL A 1 87 ? 7.181 6.696 -2.036 1.00 82.94 87 VAL A C 1
ATOM 681 O O . VAL A 1 87 ? 7.471 6.348 -3.170 1.00 82.94 87 VAL A O 1
ATOM 684 N N . ALA A 1 88 ? 6.577 7.860 -1.789 1.00 84.88 88 ALA A N 1
ATOM 685 C CA . ALA A 1 88 ? 6.184 8.782 -2.855 1.00 84.88 88 ALA A CA 1
ATOM 686 C C . ALA A 1 88 ? 7.388 9.242 -3.693 1.00 84.88 88 ALA A C 1
ATOM 688 O O . ALA A 1 88 ? 7.310 9.257 -4.918 1.00 84.88 88 ALA A O 1
ATOM 689 N N . ARG A 1 89 ? 8.522 9.552 -3.047 1.00 84.75 89 ARG A N 1
ATOM 690 C CA . ARG A 1 89 ? 9.773 9.879 -3.752 1.00 84.75 89 ARG A CA 1
ATOM 691 C C . ARG A 1 89 ? 10.306 8.698 -4.557 1.00 84.75 89 ARG A C 1
ATOM 693 O O . ARG A 1 89 ? 10.685 8.886 -5.705 1.00 84.75 89 ARG A O 1
ATOM 700 N N . ALA A 1 90 ? 10.302 7.497 -3.978 1.00 85.88 90 ALA A N 1
ATOM 701 C CA . ALA A 1 90 ? 10.733 6.292 -4.679 1.00 85.88 90 ALA A CA 1
ATOM 702 C C . ALA A 1 90 ? 9.856 6.017 -5.911 1.00 85.88 90 ALA A C 1
ATOM 704 O O . ALA A 1 90 ? 10.387 5.810 -6.993 1.00 85.88 90 ALA A O 1
ATOM 705 N N . VAL A 1 91 ? 8.528 6.093 -5.782 1.00 85.88 91 VAL A N 1
ATOM 706 C CA . VAL A 1 91 ? 7.585 5.916 -6.900 1.00 85.88 91 VAL A CA 1
ATOM 707 C C . VAL A 1 91 ? 7.806 6.969 -7.984 1.00 85.88 91 VAL A C 1
ATOM 709 O O . VAL A 1 91 ? 7.880 6.618 -9.158 1.00 85.88 91 VAL A O 1
ATOM 712 N N . ALA A 1 92 ? 7.985 8.239 -7.610 1.00 86.88 92 ALA A N 1
ATOM 713 C CA . ALA A 1 92 ? 8.307 9.291 -8.571 1.00 86.88 92 ALA A CA 1
ATOM 714 C C . ALA A 1 92 ? 9.614 8.989 -9.327 1.00 86.88 92 ALA A C 1
ATOM 716 O O . ALA A 1 92 ? 9.649 9.088 -10.550 1.00 86.88 92 ALA A O 1
ATOM 717 N N . ALA A 1 93 ? 10.658 8.538 -8.625 1.00 87.00 93 ALA A N 1
ATOM 718 C CA . ALA A 1 93 ? 11.925 8.146 -9.240 1.00 87.00 93 ALA A CA 1
ATOM 719 C C . ALA A 1 93 ? 11.765 6.969 -10.219 1.00 87.00 93 ALA A C 1
ATOM 721 O O . ALA A 1 93 ? 12.338 6.994 -11.309 1.00 87.00 93 ALA A O 1
ATOM 722 N N . LEU A 1 94 ? 10.964 5.959 -9.858 1.00 88.31 94 LEU A N 1
ATOM 723 C CA . LEU A 1 94 ? 10.644 4.826 -10.732 1.00 88.31 94 LEU A CA 1
ATOM 724 C C . LEU A 1 94 ? 9.937 5.294 -12.011 1.00 88.31 94 LEU A C 1
ATOM 726 O O . LEU A 1 94 ? 10.361 4.930 -13.109 1.00 88.31 94 LEU A O 1
ATOM 730 N N . HIS A 1 95 ? 8.925 6.155 -11.874 1.00 88.62 95 HIS A N 1
ATOM 731 C CA . HIS A 1 95 ? 8.155 6.678 -13.003 1.00 88.62 95 HIS A CA 1
ATOM 732 C C . HIS A 1 95 ? 9.024 7.501 -13.962 1.00 88.62 95 HIS A C 1
ATOM 734 O O . HIS A 1 95 ? 8.937 7.306 -15.173 1.00 88.62 95 HIS A O 1
ATOM 740 N N . THR A 1 96 ? 9.907 8.361 -13.442 1.00 87.81 96 THR A N 1
ATOM 741 C CA . THR A 1 96 ? 10.856 9.140 -14.261 1.00 87.81 96 THR A CA 1
ATOM 742 C C . THR A 1 96 ? 11.806 8.245 -15.060 1.00 87.81 96 THR A C 1
ATOM 744 O O . THR A 1 96 ? 12.235 8.615 -16.147 1.00 87.81 96 THR A O 1
ATOM 747 N N . ASN A 1 97 ? 12.103 7.042 -14.563 1.00 84.62 97 ASN A N 1
ATOM 748 C CA . ASN A 1 97 ? 12.964 6.063 -15.233 1.00 84.62 97 ASN A CA 1
ATOM 749 C C . ASN A 1 97 ? 12.179 5.067 -16.108 1.00 84.62 97 ASN A C 1
ATOM 751 O O . ASN A 1 97 ? 12.707 4.020 -16.483 1.00 84.62 97 ASN A O 1
ATOM 755 N N . GLY A 1 98 ? 10.918 5.377 -16.427 1.00 83.75 98 GLY A N 1
ATOM 756 C CA . GLY A 1 98 ? 10.087 4.586 -17.332 1.00 83.75 98 GLY A CA 1
ATOM 757 C C . GLY A 1 98 ? 9.465 3.338 -16.707 1.00 83.75 98 GLY A C 1
ATOM 758 O O . GLY A 1 98 ? 8.844 2.571 -17.431 1.00 83.75 98 GLY A O 1
ATOM 759 N N . ILE A 1 99 ? 9.592 3.142 -15.391 1.00 85.88 99 ILE A N 1
ATOM 760 C CA . ILE A 1 99 ? 8.914 2.067 -14.661 1.00 85.88 99 ILE A CA 1
ATOM 761 C C . ILE A 1 99 ? 7.584 2.630 -14.159 1.00 85.88 99 ILE A C 1
ATOM 763 O O . ILE A 1 99 ? 7.525 3.255 -13.100 1.00 85.88 99 ILE A O 1
ATOM 767 N N . ARG A 1 100 ? 6.523 2.453 -14.944 1.00 84.31 100 ARG A N 1
ATOM 768 C CA . ARG A 1 100 ? 5.170 2.949 -14.643 1.00 84.31 100 ARG A CA 1
ATOM 769 C C . ARG A 1 100 ? 4.269 1.872 -14.062 1.00 84.31 100 ARG A C 1
ATOM 771 O O . ARG A 1 100 ? 3.248 2.196 -13.459 1.00 84.31 100 ARG A O 1
ATOM 778 N N . THR A 1 101 ? 4.622 0.600 -14.243 1.00 86.12 101 THR A N 1
ATOM 779 C CA . THR A 1 101 ? 3.798 -0.520 -13.780 1.00 86.12 101 THR A CA 1
ATOM 780 C C . THR A 1 101 ? 4.533 -1.442 -12.816 1.00 86.12 101 THR A C 1
ATOM 782 O O . THR A 1 101 ? 5.761 -1.554 -12.790 1.00 86.12 101 THR A O 1
ATOM 785 N N . LEU A 1 102 ? 3.741 -2.152 -12.012 1.00 81.62 102 LEU A N 1
ATOM 786 C CA . LEU A 1 102 ? 4.238 -3.177 -11.101 1.00 81.62 102 LEU A CA 1
ATOM 787 C C . LEU A 1 102 ? 4.912 -4.339 -11.853 1.00 81.62 102 LEU A C 1
ATOM 789 O O . LEU A 1 102 ? 5.913 -4.876 -11.387 1.00 81.62 102 LEU A O 1
ATOM 793 N N . ALA A 1 103 ? 4.381 -4.693 -13.027 1.00 81.44 103 ALA A N 1
ATOM 794 C CA . ALA A 1 103 ? 4.928 -5.721 -13.909 1.00 81.44 103 ALA A CA 1
ATOM 795 C C . ALA A 1 103 ? 6.332 -5.340 -14.415 1.00 81.44 103 ALA A C 1
ATOM 797 O O . ALA A 1 103 ? 7.274 -6.120 -14.268 1.00 81.44 103 ALA A O 1
ATOM 798 N N . GLU A 1 104 ? 6.503 -4.112 -14.917 1.00 83.25 104 GLU A N 1
ATOM 799 C CA . GLU A 1 104 ? 7.803 -3.578 -15.354 1.00 83.25 104 GLU A CA 1
ATOM 800 C C . GLU A 1 104 ? 8.835 -3.583 -14.222 1.00 83.25 104 GLU A C 1
ATOM 802 O O . GLU A 1 104 ? 9.990 -3.973 -14.424 1.00 83.25 104 GLU A O 1
ATOM 807 N N . LEU A 1 105 ? 8.409 -3.200 -13.014 1.00 85.81 105 LEU A N 1
ATOM 808 C CA . LEU A 1 105 ? 9.269 -3.211 -11.836 1.00 85.81 105 LEU A CA 1
ATOM 809 C C . LEU A 1 105 ? 9.760 -4.631 -11.520 1.00 85.81 105 LEU A C 1
ATOM 811 O O . LEU A 1 105 ? 10.959 -4.833 -11.332 1.00 85.81 105 LEU A O 1
ATOM 815 N N . ILE A 1 106 ? 8.872 -5.630 -11.520 1.00 85.25 106 ILE A N 1
ATOM 816 C CA . ILE A 1 106 ? 9.236 -7.027 -11.226 1.00 85.25 106 ILE A CA 1
ATOM 817 C C . ILE A 1 106 ? 10.171 -7.611 -12.284 1.00 85.25 106 ILE A C 1
ATOM 819 O O . ILE A 1 106 ? 11.150 -8.280 -11.935 1.00 85.25 106 ILE A O 1
ATOM 823 N N . VAL A 1 107 ? 9.916 -7.346 -13.567 1.00 83.69 107 VAL A N 1
ATOM 824 C CA . VAL A 1 107 ? 10.799 -7.790 -14.656 1.00 83.69 107 VAL A CA 1
ATOM 825 C C . VAL A 1 107 ? 12.194 -7.196 -14.480 1.00 83.69 107 VAL A C 1
ATOM 827 O O . VAL A 1 107 ? 13.197 -7.896 -14.633 1.00 83.69 107 VAL A O 1
ATOM 830 N N . ARG A 1 108 ? 12.279 -5.917 -14.107 1.00 81.50 108 ARG A N 1
ATOM 831 C CA . ARG A 1 108 ? 13.553 -5.229 -13.902 1.00 81.50 108 ARG A CA 1
ATOM 832 C C . ARG A 1 108 ? 14.320 -5.740 -12.681 1.00 81.50 108 ARG A C 1
ATOM 834 O O . ARG A 1 108 ? 15.524 -5.967 -12.808 1.00 81.50 108 ARG A O 1
ATOM 841 N N . ILE A 1 109 ? 13.636 -5.969 -11.556 1.00 84.25 109 ILE A N 1
ATOM 842 C CA . ILE A 1 109 ? 14.216 -6.582 -10.345 1.00 84.25 109 ILE A CA 1
ATOM 843 C C . ILE A 1 109 ? 14.786 -7.966 -10.680 1.00 84.25 109 ILE A C 1
ATOM 845 O O . ILE A 1 109 ? 15.921 -8.276 -10.327 1.00 84.25 109 ILE A O 1
ATOM 849 N N . SER A 1 110 ? 14.033 -8.773 -11.431 1.00 79.25 110 SER A N 1
ATOM 850 C CA . SER A 1 110 ? 14.431 -10.143 -11.782 1.00 79.25 110 SER A CA 1
ATOM 851 C C . SER A 1 110 ? 15.622 -10.191 -12.746 1.00 79.25 110 SER A C 1
ATOM 853 O O . SER A 1 110 ? 16.446 -11.098 -12.672 1.00 79.25 110 SER A O 1
ATOM 855 N N . ARG A 1 111 ? 15.741 -9.212 -13.655 1.00 79.50 111 ARG A N 1
ATOM 856 C CA . ARG A 1 111 ? 16.797 -9.178 -14.683 1.00 79.50 111 ARG A CA 1
ATOM 857 C C . ARG A 1 111 ? 18.113 -8.548 -14.222 1.00 79.50 111 ARG A C 1
ATOM 859 O O . ARG A 1 111 ? 19.135 -8.767 -14.869 1.00 79.50 111 ARG A O 1
ATOM 866 N N . ARG A 1 112 ? 18.131 -7.749 -13.148 1.00 80.06 112 ARG A N 1
ATOM 867 C CA . ARG A 1 112 ? 19.362 -7.114 -12.641 1.00 80.06 112 ARG A CA 1
ATOM 868 C C . ARG A 1 112 ? 19.470 -7.208 -11.120 1.00 80.06 112 ARG A C 1
ATOM 870 O O . ARG A 1 112 ? 18.721 -6.557 -10.405 1.00 80.06 112 ARG A O 1
ATOM 877 N N . ARG A 1 113 ? 20.534 -7.866 -10.636 1.00 72.19 113 ARG A N 1
ATOM 878 C CA . ARG A 1 113 ? 20.883 -7.978 -9.200 1.00 72.19 113 ARG A CA 1
ATOM 879 C C . ARG A 1 113 ? 21.104 -6.641 -8.469 1.00 72.19 113 ARG A C 1
ATOM 881 O O . ARG A 1 113 ? 21.139 -6.628 -7.249 1.00 72.19 113 ARG A O 1
ATOM 888 N N . ARG A 1 114 ? 21.286 -5.533 -9.194 1.00 84.94 114 ARG A N 1
ATOM 889 C CA . ARG A 1 114 ? 21.398 -4.163 -8.657 1.00 84.94 114 ARG A CA 1
ATOM 890 C C . ARG A 1 114 ? 20.616 -3.178 -9.523 1.00 84.94 114 ARG A C 1
ATOM 892 O O . ARG A 1 114 ? 21.160 -2.215 -10.061 1.00 84.94 114 ARG A O 1
ATOM 899 N N . TRP A 1 115 ? 19.342 -3.478 -9.746 1.00 86.06 115 TRP A N 1
ATOM 900 C CA . TRP A 1 115 ? 18.461 -2.734 -10.653 1.00 86.06 115 TRP A CA 1
ATOM 901 C C . TRP A 1 115 ? 18.310 -1.238 -10.301 1.00 86.06 115 TRP A C 1
ATOM 903 O O . TRP A 1 115 ? 17.973 -0.446 -11.183 1.00 86.06 115 TRP A O 1
ATOM 913 N N . TRP A 1 116 ? 18.606 -0.848 -9.055 1.00 84.81 116 TRP A N 1
ATOM 914 C CA . TRP A 1 116 ? 18.520 0.525 -8.543 1.00 84.81 116 TRP A CA 1
ATOM 915 C C . TRP A 1 116 ? 19.711 1.431 -8.895 1.00 84.81 116 TRP A C 1
ATOM 917 O O . TRP A 1 116 ? 19.555 2.645 -8.851 1.00 84.81 116 TRP A O 1
ATOM 927 N N . LEU A 1 117 ? 20.877 0.890 -9.286 1.00 84.06 117 LEU A N 1
ATOM 928 C CA . LEU A 1 117 ? 22.091 1.694 -9.544 1.00 84.06 117 LEU A CA 1
ATOM 929 C C . LEU A 1 117 ? 21.927 2.743 -10.658 1.00 84.06 117 LEU A C 1
ATOM 931 O O . LEU A 1 117 ? 22.654 3.728 -10.680 1.00 84.06 117 LEU A O 1
ATOM 935 N N . GLY A 1 118 ? 20.989 2.532 -11.582 1.00 80.31 118 GLY A N 1
ATOM 936 C CA . GLY A 1 118 ? 20.716 3.448 -12.692 1.00 80.31 118 GLY A CA 1
ATOM 937 C C . GLY A 1 118 ? 19.533 4.388 -12.468 1.00 80.31 118 GLY A C 1
ATOM 938 O O . GLY A 1 118 ? 19.102 5.004 -13.432 1.00 80.31 118 GLY A O 1
ATOM 939 N N . ILE A 1 119 ? 18.964 4.452 -11.258 1.00 81.12 119 ILE A N 1
ATOM 940 C CA . ILE A 1 119 ? 17.779 5.263 -10.950 1.00 81.12 119 ILE A CA 1
ATOM 941 C C . ILE A 1 119 ? 18.218 6.410 -10.029 1.00 81.12 119 ILE A C 1
ATOM 943 O O . ILE A 1 119 ? 18.361 6.203 -8.818 1.00 81.12 119 ILE A O 1
ATOM 947 N N . PRO A 1 120 ? 18.436 7.627 -10.567 1.00 73.62 120 PRO A N 1
ATOM 948 C CA . PRO A 1 120 ? 18.752 8.792 -9.751 1.00 73.62 120 PRO A CA 1
ATOM 949 C C . PRO A 1 120 ? 17.671 8.967 -8.685 1.00 73.62 120 PRO A C 1
ATOM 951 O O . PRO A 1 120 ? 16.487 8.864 -8.999 1.00 73.62 120 PRO A O 1
ATOM 954 N N . SER A 1 121 ? 18.068 9.228 -7.436 1.00 77.19 121 SER A N 1
ATOM 955 C CA . SER A 1 121 ? 17.213 9.370 -6.238 1.00 77.19 121 SER A CA 1
ATOM 956 C C . SER A 1 121 ? 16.633 8.092 -5.601 1.00 77.19 121 SER A C 1
ATOM 958 O O . SER A 1 121 ? 16.051 8.182 -4.516 1.00 77.19 121 SER A O 1
ATOM 960 N N . LEU A 1 122 ? 16.863 6.901 -6.170 1.00 82.50 122 LEU A N 1
ATOM 961 C CA . LEU A 1 122 ? 16.504 5.627 -5.534 1.00 82.50 122 LEU A CA 1
ATOM 962 C C . LEU A 1 122 ? 17.718 5.016 -4.813 1.00 82.50 122 LEU A C 1
ATOM 964 O O . LEU A 1 122 ? 18.552 4.340 -5.407 1.00 82.50 122 LEU A O 1
ATOM 968 N N . GLY A 1 123 ? 17.832 5.266 -3.507 1.00 83.50 123 GLY A N 1
ATOM 969 C CA . GLY A 1 123 ? 18.930 4.730 -2.693 1.00 83.50 123 GLY A CA 1
ATOM 970 C C . GLY A 1 123 ? 18.801 3.228 -2.403 1.00 83.50 123 GLY A C 1
ATOM 971 O O . GLY A 1 123 ? 17.695 2.689 -2.343 1.00 83.50 123 GLY A O 1
ATOM 972 N N . GLU A 1 124 ? 19.921 2.565 -2.111 1.00 84.62 124 GLU A N 1
ATOM 973 C CA . GLU A 1 124 ? 20.005 1.122 -1.807 1.00 84.62 124 GLU A CA 1
ATOM 974 C C . GLU A 1 124 ? 19.016 0.665 -0.720 1.00 84.62 124 GLU A C 1
ATOM 976 O O . GLU A 1 124 ? 18.273 -0.295 -0.907 1.00 84.62 124 GLU A O 1
ATOM 981 N N . ARG A 1 125 ? 18.900 1.415 0.386 1.00 84.88 125 ARG A N 1
ATOM 982 C CA . ARG A 1 125 ? 17.934 1.102 1.459 1.00 84.88 125 ARG A CA 1
ATOM 983 C C . ARG A 1 125 ? 16.487 1.081 0.968 1.00 84.88 125 ARG A C 1
ATOM 985 O O . ARG A 1 125 ? 15.683 0.299 1.465 1.00 84.88 125 ARG A O 1
ATOM 992 N N . SER A 1 126 ? 16.134 1.958 0.027 1.00 80.75 126 SER A N 1
ATOM 993 C CA . SER A 1 126 ? 14.783 1.989 -0.541 1.00 80.75 126 SER A CA 1
ATOM 994 C C . SER A 1 126 ? 14.546 0.817 -1.493 1.00 80.75 126 SER A C 1
ATOM 996 O O . SER A 1 126 ? 13.468 0.231 -1.450 1.00 80.75 126 SER A O 1
ATOM 998 N N . ALA A 1 127 ? 15.565 0.409 -2.253 1.00 85.94 127 ALA A N 1
ATOM 999 C CA . ALA A 1 127 ? 15.508 -0.764 -3.119 1.00 85.94 127 ALA A CA 1
ATOM 1000 C C . ALA A 1 127 ? 15.329 -2.058 -2.308 1.00 85.94 127 ALA A C 1
ATOM 1002 O O . ALA A 1 127 ? 14.376 -2.796 -2.544 1.00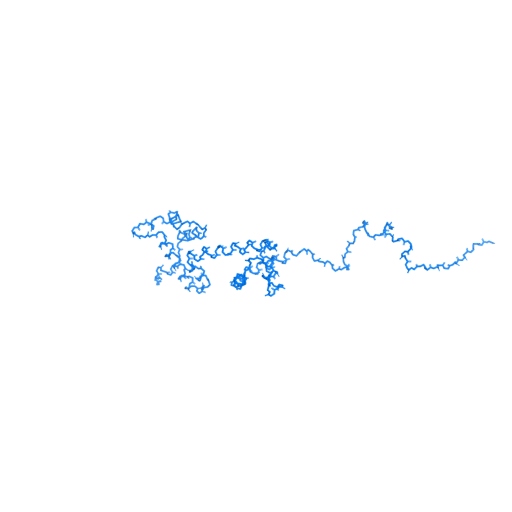 85.94 127 ALA A O 1
ATOM 1003 N N . HIS A 1 128 ? 16.136 -2.264 -1.263 1.00 85.06 128 HIS A N 1
ATOM 1004 C CA . HIS A 1 128 ? 15.965 -3.405 -0.357 1.00 85.06 128 HIS A CA 1
ATOM 1005 C C . HIS A 1 128 ? 14.614 -3.407 0.352 1.00 85.06 128 HIS A C 1
ATOM 1007 O O . HIS A 1 128 ? 14.054 -4.461 0.639 1.00 85.06 128 HIS A O 1
ATOM 1013 N N . ARG A 1 129 ? 14.045 -2.229 0.621 1.00 83.25 129 ARG A N 1
ATOM 1014 C CA . ARG A 1 129 ? 12.710 -2.140 1.211 1.00 83.25 129 ARG A CA 1
ATOM 1015 C C . ARG A 1 129 ? 11.612 -2.570 0.242 1.00 83.25 129 ARG A C 1
ATOM 1017 O O . ARG A 1 129 ? 10.646 -3.194 0.672 1.00 83.25 129 ARG A O 1
ATOM 1024 N N . VAL A 1 130 ? 11.768 -2.254 -1.041 1.00 82.62 130 VAL A N 1
ATOM 1025 C CA . VAL A 1 130 ? 10.891 -2.746 -2.111 1.00 82.62 130 VAL A CA 1
ATOM 1026 C C . VAL A 1 130 ? 11.027 -4.267 -2.246 1.00 82.62 130 VAL A C 1
ATOM 1028 O O . VAL A 1 130 ? 10.018 -4.963 -2.298 1.00 82.62 130 VAL A O 1
ATOM 1031 N N . GLU A 1 131 ? 12.247 -4.805 -2.198 1.00 84.31 131 GLU A N 1
ATOM 1032 C CA . GLU A 1 131 ? 12.498 -6.255 -2.230 1.00 84.31 131 GLU A CA 1
ATOM 1033 C C . GLU A 1 131 ? 11.882 -6.983 -1.028 1.00 84.31 131 GLU A C 1
ATOM 1035 O O . GLU A 1 131 ? 11.156 -7.963 -1.199 1.00 84.31 131 GLU A O 1
ATOM 1040 N N . ALA A 1 132 ? 12.091 -6.468 0.186 1.00 83.12 132 ALA A N 1
ATOM 1041 C CA . ALA A 1 132 ? 11.503 -7.017 1.405 1.00 83.12 132 ALA A CA 1
ATOM 1042 C C . ALA A 1 132 ? 9.966 -6.986 1.370 1.00 83.12 132 ALA A C 1
ATOM 1044 O O . ALA A 1 132 ? 9.313 -7.917 1.841 1.00 83.12 132 ALA A O 1
ATOM 1045 N N . PHE A 1 133 ? 9.375 -5.940 0.783 1.00 79.69 133 PHE A N 1
ATOM 1046 C CA . PHE A 1 133 ? 7.931 -5.856 0.581 1.00 79.69 133 PHE A CA 1
ATOM 1047 C C . PHE A 1 133 ? 7.419 -6.951 -0.367 1.00 79.69 133 PHE A C 1
ATOM 1049 O O . PHE A 1 133 ? 6.440 -7.623 -0.045 1.00 79.69 133 PHE A O 1
ATOM 1056 N N . PHE A 1 134 ? 8.096 -7.194 -1.492 1.00 76.81 134 PHE A N 1
ATOM 1057 C CA . PHE A 1 134 ? 7.720 -8.276 -2.409 1.00 76.81 134 PHE A CA 1
ATOM 1058 C C . PHE A 1 134 ? 7.894 -9.670 -1.800 1.00 76.81 134 PHE A C 1
ATOM 1060 O O . PHE A 1 134 ? 7.063 -10.545 -2.049 1.00 76.81 134 PHE A O 1
ATOM 1067 N N . ALA A 1 135 ? 8.921 -9.872 -0.970 1.00 78.75 135 ALA A N 1
ATOM 1068 C CA . ALA A 1 135 ? 9.100 -11.112 -0.218 1.00 78.75 135 ALA A CA 1
ATOM 1069 C C . ALA A 1 135 ? 7.962 -11.339 0.795 1.00 78.75 135 ALA A C 1
ATOM 1071 O O . ALA A 1 135 ? 7.487 -12.461 0.952 1.00 78.75 135 ALA A O 1
ATOM 1072 N N . ALA A 1 136 ? 7.480 -10.273 1.444 1.00 76.38 136 ALA A N 1
ATOM 1073 C CA . ALA A 1 136 ? 6.366 -10.337 2.391 1.00 76.38 136 ALA A CA 1
ATOM 1074 C C . ALA A 1 136 ? 4.987 -10.491 1.717 1.00 76.38 136 ALA A C 1
ATOM 1076 O O . ALA A 1 136 ? 4.042 -10.971 2.346 1.00 76.38 136 ALA A O 1
ATOM 1077 N N . CYS A 1 137 ? 4.846 -10.083 0.453 1.00 67.81 137 CYS A N 1
ATOM 1078 C CA . CYS A 1 137 ? 3.580 -10.081 -0.283 1.00 67.81 137 CYS A CA 1
ATOM 1079 C C . CYS A 1 137 ? 3.643 -10.957 -1.544 1.00 67.81 137 CYS A C 1
ATOM 1081 O O . CYS A 1 137 ? 3.447 -10.473 -2.660 1.00 67.81 137 CYS A O 1
ATOM 1083 N N . SER A 1 138 ? 3.846 -12.268 -1.367 1.00 72.81 138 SER A N 1
ATOM 1084 C CA . SER A 1 138 ? 3.948 -13.239 -2.472 1.00 72.81 138 SER A CA 1
ATOM 1085 C C . SER A 1 138 ? 2.747 -13.220 -3.427 1.00 72.81 138 SER A C 1
ATOM 1087 O O . SER A 1 138 ? 2.933 -13.285 -4.638 1.00 72.81 138 SER A O 1
ATOM 1089 N N . ALA A 1 139 ? 1.526 -13.031 -2.918 1.00 74.31 139 ALA A N 1
ATOM 1090 C CA . ALA A 1 139 ? 0.316 -12.931 -3.740 1.00 74.31 139 ALA A CA 1
ATOM 1091 C C . ALA A 1 139 ? 0.311 -11.712 -4.686 1.00 74.31 139 ALA A C 1
ATOM 1093 O O . ALA A 1 139 ? -0.241 -11.781 -5.784 1.00 74.31 139 ALA A O 1
ATOM 1094 N N . LEU A 1 140 ? 0.924 -10.595 -4.278 1.00 73.12 140 LEU A N 1
ATOM 1095 C CA . LEU A 1 140 ? 1.065 -9.408 -5.125 1.00 73.12 140 LEU A CA 1
ATOM 1096 C C . LEU A 1 140 ? 2.086 -9.664 -6.237 1.00 73.12 140 LEU A C 1
ATOM 1098 O O . LEU A 1 140 ? 1.841 -9.321 -7.391 1.00 73.12 140 LEU A O 1
ATOM 1102 N N . THR A 1 141 ? 3.202 -10.301 -5.884 1.00 75.12 141 THR A N 1
ATOM 1103 C CA . THR A 1 141 ? 4.242 -10.713 -6.828 1.00 75.12 141 THR A CA 1
ATOM 1104 C C . THR A 1 141 ? 3.676 -11.671 -7.875 1.00 75.12 141 THR A C 1
ATOM 1106 O O . THR A 1 141 ? 3.927 -11.489 -9.061 1.00 75.12 141 THR A O 1
ATOM 1109 N N . GLU A 1 142 ? 2.851 -12.634 -7.461 1.00 76.81 142 GLU A N 1
ATOM 1110 C CA . GLU A 1 142 ? 2.241 -13.614 -8.364 1.00 76.81 142 GLU A CA 1
ATOM 1111 C C . GLU A 1 142 ? 1.237 -12.976 -9.329 1.00 76.81 142 GLU A C 1
ATOM 1113 O O . GLU A 1 142 ? 1.305 -13.188 -10.538 1.00 76.81 142 GLU A O 1
ATOM 1118 N N . ARG A 1 143 ? 0.369 -12.092 -8.824 1.00 73.44 143 ARG A N 1
ATOM 1119 C CA . ARG A 1 143 ? -0.543 -11.304 -9.670 1.00 73.44 143 ARG A CA 1
ATOM 1120 C C . ARG A 1 143 ? 0.196 -10.400 -10.648 1.00 73.44 143 ARG A C 1
ATOM 1122 O O . ARG A 1 143 ? -0.253 -10.186 -11.763 1.00 73.44 143 ARG A O 1
ATOM 1129 N N . ALA A 1 144 ? 1.325 -9.838 -10.246 1.00 74.88 144 ALA A N 1
ATOM 1130 C CA . ALA A 1 144 ? 2.103 -9.006 -11.144 1.00 74.88 144 ALA A CA 1
ATOM 1131 C C . ALA A 1 144 ? 2.882 -9.837 -12.179 1.00 74.88 144 ALA A C 1
ATOM 1133 O O . ALA A 1 144 ? 3.024 -9.387 -13.312 1.00 74.88 144 ALA A O 1
ATOM 1134 N N . ARG A 1 145 ? 3.301 -11.071 -11.857 1.00 71.19 145 ARG A N 1
ATOM 1135 C CA . ARG A 1 145 ? 3.825 -12.027 -12.851 1.00 71.19 145 ARG A CA 1
ATOM 1136 C C . ARG A 1 145 ? 2.771 -12.432 -13.873 1.00 71.19 145 ARG A C 1
ATOM 1138 O O . ARG A 1 145 ? 3.090 -12.463 -15.059 1.00 71.19 145 ARG A O 1
ATOM 1145 N N . SER A 1 146 ? 1.530 -12.687 -13.453 1.00 75.12 146 SER A N 1
ATOM 1146 C CA . SER A 1 146 ? 0.462 -13.004 -14.410 1.00 75.12 146 SER A CA 1
ATOM 1147 C C . SER A 1 146 ? 0.208 -11.842 -15.380 1.00 75.12 146 SER A C 1
ATOM 1149 O O . SER A 1 146 ? -0.031 -12.072 -16.563 1.00 75.12 146 SER A O 1
ATOM 1151 N N . LEU A 1 147 ? 0.365 -10.593 -14.922 1.00 71.88 147 LEU A N 1
ATOM 1152 C CA . LEU A 1 147 ? 0.305 -9.407 -15.783 1.00 71.88 147 LEU A CA 1
ATOM 1153 C C . LEU A 1 147 ? 1.475 -9.315 -16.774 1.00 71.88 147 LEU A C 1
ATOM 1155 O O . LEU A 1 147 ? 1.254 -8.891 -17.903 1.00 71.88 147 LEU A O 1
ATOM 1159 N N . VAL A 1 148 ? 2.695 -9.723 -16.399 1.00 67.94 148 VAL A N 1
ATOM 1160 C CA . VAL A 1 148 ? 3.852 -9.791 -17.321 1.00 67.94 148 VAL A CA 1
ATOM 1161 C C . VAL A 1 148 ? 3.589 -10.771 -18.463 1.00 67.94 148 VAL A C 1
ATOM 1163 O O . VAL A 1 148 ? 3.862 -10.445 -19.612 1.00 67.94 148 VAL A O 1
ATOM 1166 N N . VAL A 1 149 ? 3.026 -11.947 -18.166 1.00 63.12 149 VAL A N 1
ATOM 1167 C CA . VAL A 1 149 ? 2.665 -12.943 -19.192 1.00 63.12 149 VAL A CA 1
ATOM 1168 C C . VAL A 1 149 ? 1.629 -12.363 -20.160 1.00 63.12 149 VAL A C 1
ATOM 1170 O O . VAL A 1 149 ? 1.787 -12.481 -21.371 1.00 63.12 149 VAL A O 1
ATOM 1173 N N . ALA A 1 150 ? 0.630 -11.651 -19.634 1.00 57.72 150 ALA A N 1
ATOM 1174 C CA . ALA A 1 150 ? -0.415 -11.007 -20.429 1.00 57.72 150 ALA A CA 1
ATOM 1175 C C . ALA A 1 150 ? 0.048 -9.772 -21.233 1.00 57.72 150 ALA A C 1
ATOM 1177 O O . ALA A 1 150 ? -0.661 -9.347 -22.138 1.00 57.72 150 ALA A O 1
ATOM 1178 N N . THR A 1 151 ? 1.203 -9.178 -20.908 1.00 54.75 151 THR A N 1
ATOM 1179 C CA . THR A 1 151 ? 1.728 -7.958 -21.559 1.00 54.75 151 THR A CA 1
ATOM 1180 C C . THR A 1 151 ? 2.913 -8.216 -22.481 1.00 54.75 151 THR A C 1
ATOM 1182 O O . THR A 1 151 ? 3.479 -7.265 -23.019 1.00 54.75 151 THR A O 1
ATOM 1185 N N . THR A 1 152 ? 3.298 -9.478 -22.699 1.00 51.19 152 THR A N 1
ATOM 1186 C CA . THR A 1 152 ? 4.241 -9.788 -23.778 1.00 51.19 152 THR A CA 1
ATOM 1187 C C . THR A 1 152 ? 3.606 -9.368 -25.111 1.00 51.19 152 THR A C 1
ATOM 1189 O O . THR A 1 152 ? 2.544 -9.895 -25.443 1.00 51.19 152 THR A O 1
ATOM 1192 N N . PRO A 1 153 ? 4.175 -8.400 -25.868 1.00 50.53 153 PRO A N 1
ATOM 1193 C CA . PRO A 1 153 ? 3.783 -8.247 -27.264 1.00 50.53 153 PRO A CA 1
ATOM 1194 C C . PRO A 1 153 ? 4.009 -9.605 -27.924 1.00 50.53 153 PRO A C 1
ATOM 1196 O O . PRO A 1 153 ? 5.003 -10.267 -27.604 1.00 50.53 153 PRO A O 1
ATOM 1199 N N . GLU A 1 154 ? 3.038 -10.030 -28.734 1.00 49.25 154 GLU A N 1
ATOM 1200 C CA . GLU A 1 154 ? 2.960 -11.372 -29.309 1.00 49.25 154 GLU A CA 1
ATOM 1201 C C . GLU A 1 154 ? 4.339 -11.894 -29.704 1.00 49.25 154 GLU A C 1
ATOM 1203 O O . GLU A 1 154 ? 5.154 -11.181 -30.297 1.00 49.25 154 GLU A O 1
ATOM 1208 N N . SER A 1 155 ? 4.595 -13.136 -29.290 1.00 54.81 155 SER A N 1
ATOM 1209 C CA . SER A 1 155 ? 5.831 -13.872 -29.514 1.00 54.81 155 SER A CA 1
ATOM 1210 C C . SER A 1 155 ? 6.439 -13.522 -30.864 1.00 54.81 155 SER A C 1
ATOM 1212 O O . SER A 1 155 ? 5.773 -13.679 -31.888 1.00 54.81 155 SER A O 1
ATOM 1214 N N . VAL A 1 156 ? 7.708 -13.107 -30.867 1.00 52.72 156 VAL A N 1
ATOM 1215 C CA . VAL A 1 156 ? 8.537 -13.119 -32.073 1.00 52.72 156 VAL A CA 1
ATOM 1216 C C . VAL A 1 156 ? 8.311 -14.470 -32.745 1.00 52.72 156 VAL A C 1
ATOM 1218 O O . VAL A 1 156 ? 8.705 -15.505 -32.204 1.00 52.72 156 VAL A O 1
ATOM 1221 N N . THR A 1 157 ? 7.600 -14.470 -33.872 1.00 51.62 157 THR A N 1
ATOM 1222 C CA . THR A 1 157 ? 7.374 -15.684 -34.644 1.00 51.62 157 THR A CA 1
ATOM 1223 C C . THR A 1 157 ? 8.740 -16.205 -35.069 1.00 51.62 157 THR A C 1
ATOM 1225 O O . THR A 1 157 ? 9.538 -15.416 -35.590 1.00 51.62 157 THR A O 1
ATOM 1228 N N . PRO A 1 158 ? 9.031 -17.502 -34.871 1.00 57.25 158 PRO A N 1
ATOM 1229 C CA . PRO A 1 158 ? 10.166 -18.141 -35.520 1.00 57.25 158 PRO A CA 1
ATOM 1230 C C . PRO A 1 158 ? 10.162 -17.747 -37.000 1.00 57.25 158 PRO A C 1
ATOM 1232 O O . PRO A 1 158 ? 9.097 -17.701 -37.616 1.00 57.25 158 PRO A O 1
ATOM 1235 N N . TRP A 1 159 ? 11.319 -17.389 -37.556 1.00 50.91 159 TRP A N 1
ATOM 1236 C CA . TRP A 1 159 ? 11.426 -16.823 -38.911 1.00 50.91 159 TRP A CA 1
ATOM 1237 C C . TRP A 1 159 ? 10.761 -17.700 -39.991 1.00 50.91 159 TRP A C 1
ATOM 1239 O O . TRP A 1 159 ? 10.261 -17.192 -40.989 1.00 50.91 159 TRP A O 1
ATOM 1249 N N . GLU A 1 160 ? 10.691 -19.002 -39.725 1.00 57.97 160 GLU A N 1
ATOM 1250 C CA . GLU A 1 160 ? 9.977 -20.044 -40.465 1.00 57.97 160 GLU A CA 1
ATOM 1251 C C . GLU A 1 160 ? 8.454 -19.813 -40.609 1.00 57.97 160 GLU A C 1
ATOM 1253 O O . GLU A 1 160 ? 7.844 -20.385 -41.506 1.00 57.97 160 GLU A O 1
ATOM 1258 N N . ASN A 1 161 ? 7.848 -18.924 -39.811 1.00 54.47 161 ASN A N 1
ATOM 1259 C CA . ASN A 1 161 ? 6.417 -18.583 -39.843 1.00 54.47 161 ASN A CA 1
ATOM 1260 C C . ASN A 1 161 ? 6.119 -17.104 -40.164 1.00 54.47 161 ASN A C 1
ATOM 1262 O O . ASN A 1 161 ? 4.968 -16.672 -40.049 1.00 54.47 161 ASN A O 1
ATOM 1266 N N . ILE A 1 162 ? 7.112 -16.308 -40.575 1.00 67.12 162 ILE A N 1
ATOM 1267 C CA . ILE A 1 162 ? 6.865 -14.927 -41.016 1.00 67.12 162 ILE A CA 1
ATOM 1268 C C . ILE A 1 162 ? 6.095 -14.967 -42.344 1.00 67.12 162 ILE A C 1
ATOM 1270 O O . ILE A 1 162 ? 6.652 -15.312 -43.386 1.00 67.12 162 ILE A O 1
ATOM 1274 N N . ARG A 1 163 ? 4.812 -14.578 -42.336 1.00 60.59 163 ARG A N 1
ATOM 1275 C CA . ARG A 1 163 ? 4.084 -14.293 -43.580 1.00 60.59 163 ARG A CA 1
ATOM 1276 C C . ARG A 1 163 ? 4.417 -12.884 -44.047 1.00 60.59 163 ARG A C 1
ATOM 1278 O O . ARG A 1 163 ? 3.949 -11.906 -43.470 1.00 60.59 163 ARG A O 1
ATOM 1285 N N . VAL A 1 164 ? 5.219 -12.799 -45.101 1.00 60.75 164 VAL A N 1
ATOM 1286 C CA . VAL A 1 164 ? 5.512 -11.541 -45.788 1.00 60.75 164 VAL A CA 1
ATOM 1287 C C . VAL A 1 164 ? 4.224 -11.048 -46.470 1.00 60.75 164 VAL A C 1
ATOM 1289 O O . VAL A 1 164 ? 3.602 -11.825 -47.197 1.00 60.75 164 VAL A O 1
ATOM 1292 N N . PRO A 1 165 ? 3.780 -9.802 -46.224 1.00 66.12 165 PRO A N 1
ATOM 1293 C CA . PRO A 1 165 ? 2.644 -9.212 -46.927 1.00 66.12 165 PRO A CA 1
ATOM 1294 C C . PRO A 1 165 ? 2.816 -9.277 -48.457 1.00 66.12 165 PRO A C 1
ATOM 1296 O O . PRO A 1 165 ? 3.917 -9.102 -48.977 1.00 66.12 165 PRO A O 1
ATOM 1299 N N . HIS A 1 166 ? 1.735 -9.558 -49.192 1.00 61.00 166 HIS A N 1
ATOM 1300 C CA . HIS A 1 166 ? 1.768 -9.819 -50.645 1.00 61.00 166 HIS A CA 1
ATOM 1301 C C . HIS A 1 166 ? 2.252 -8.620 -51.484 1.00 61.00 166 HIS A C 1
ATOM 1303 O O . HIS A 1 166 ? 2.563 -8.754 -52.664 1.00 61.00 166 HIS A O 1
ATOM 1309 N N . ASP A 1 167 ? 2.289 -7.426 -50.903 1.00 61.47 167 ASP A N 1
ATOM 1310 C CA . ASP A 1 167 ? 2.847 -6.215 -51.500 1.00 61.47 167 ASP A CA 1
ATOM 1311 C C . ASP A 1 167 ? 4.385 -6.184 -51.476 1.00 61.47 167 ASP A C 1
ATOM 1313 O O . ASP A 1 167 ? 4.985 -5.460 -52.268 1.00 61.47 167 ASP A O 1
ATOM 1317 N N . VAL A 1 168 ? 5.022 -7.011 -50.640 1.00 61.72 168 VAL A N 1
ATOM 1318 C CA . VAL A 1 168 ? 6.484 -7.104 -50.463 1.00 61.72 168 VAL A CA 1
ATOM 1319 C C . VAL A 1 168 ? 7.048 -8.517 -50.690 1.00 61.72 168 VAL A C 1
ATOM 1321 O O . VAL A 1 168 ? 8.242 -8.742 -50.504 1.00 61.72 168 VAL A O 1
ATOM 1324 N N . ASP A 1 169 ? 6.236 -9.465 -51.167 1.00 67.94 169 ASP A N 1
ATOM 1325 C CA . ASP A 1 169 ? 6.624 -10.873 -51.384 1.00 67.94 169 ASP A CA 1
ATOM 1326 C C . ASP A 1 169 ? 7.506 -11.126 -52.628 1.00 67.94 169 ASP A C 1
ATOM 1328 O O . ASP A 1 169 ? 7.964 -12.244 -52.869 1.00 67.94 169 ASP A O 1
ATOM 1332 N N . GLY A 1 170 ? 7.749 -10.099 -53.448 1.00 64.31 170 GLY A N 1
ATOM 1333 C CA . GLY A 1 170 ? 8.579 -10.191 -54.651 1.00 64.31 170 GLY A CA 1
ATOM 1334 C C . GLY A 1 170 ? 7.985 -11.022 -55.800 1.00 64.31 170 GLY A C 1
ATOM 1335 O O . GLY A 1 170 ? 8.599 -11.075 -56.869 1.00 64.31 170 GLY A O 1
ATOM 1336 N N . SER A 1 171 ? 6.787 -11.601 -55.648 1.00 65.75 171 SER A N 1
ATOM 1337 C CA . SER A 1 171 ? 6.117 -12.446 -56.655 1.00 65.75 171 SER A CA 1
ATOM 1338 C C . SER A 1 171 ? 5.829 -11.690 -57.956 1.00 65.75 171 SER A C 1
ATOM 1340 O O . SER A 1 171 ? 5.942 -12.235 -59.054 1.00 65.75 171 SER A O 1
ATOM 1342 N N . ARG A 1 172 ? 5.548 -10.388 -57.839 1.00 63.56 172 ARG A N 1
ATOM 1343 C CA . ARG A 1 172 ? 5.308 -9.469 -58.963 1.00 63.56 172 ARG A CA 1
ATOM 1344 C C . ARG A 1 172 ? 6.590 -8.933 -59.609 1.00 63.56 172 ARG A C 1
ATOM 1346 O O . ARG A 1 172 ? 6.517 -8.125 -60.527 1.00 63.56 172 ARG A O 1
ATOM 1353 N N . GLY A 1 173 ? 7.770 -9.337 -59.130 1.00 63.72 173 GLY A N 1
ATOM 1354 C CA . GLY A 1 173 ? 9.061 -8.939 -59.702 1.00 63.72 173 GLY A CA 1
ATOM 1355 C C . GLY A 1 173 ? 9.447 -7.467 -59.509 1.00 63.72 173 GLY A C 1
ATOM 1356 O O . GLY A 1 173 ? 10.450 -7.039 -60.073 1.00 63.72 173 GLY A O 1
ATOM 1357 N N . ILE A 1 174 ? 8.693 -6.708 -58.706 1.00 61.97 174 ILE A N 1
ATOM 1358 C CA . ILE A 1 174 ? 8.874 -5.259 -58.500 1.00 61.97 174 ILE A CA 1
ATOM 1359 C C . ILE A 1 174 ? 10.153 -4.955 -57.695 1.00 61.97 174 ILE A C 1
ATOM 1361 O O . ILE A 1 174 ? 10.800 -3.939 -57.922 1.00 61.97 174 ILE A O 1
ATOM 1365 N N . PHE A 1 175 ? 10.571 -5.874 -56.819 1.00 60.91 175 PHE A N 1
ATOM 1366 C CA . PHE A 1 175 ? 11.751 -5.733 -55.955 1.00 60.91 175 PHE A CA 1
ATOM 1367 C C . PHE A 1 175 ? 12.924 -6.629 -56.383 1.00 60.91 175 PHE A C 1
ATOM 1369 O O . PHE A 1 175 ? 13.679 -7.125 -55.546 1.00 60.91 175 PHE A O 1
ATOM 1376 N N . ARG A 1 176 ? 13.094 -6.884 -57.690 1.00 64.56 176 ARG A N 1
ATOM 1377 C CA . ARG A 1 176 ? 14.312 -7.560 -58.167 1.00 64.56 176 ARG A CA 1
ATOM 1378 C C . ARG A 1 176 ? 15.519 -6.646 -57.974 1.00 64.56 176 ARG A C 1
ATOM 1380 O O . ARG A 1 176 ? 15.508 -5.494 -58.401 1.00 64.56 176 ARG A O 1
ATOM 1387 N N . ALA A 1 177 ? 16.587 -7.193 -57.398 1.00 59.38 177 ALA A N 1
ATOM 1388 C CA . ALA A 1 177 ? 17.877 -6.520 -57.373 1.00 59.38 177 ALA A CA 1
ATOM 1389 C C . ALA A 1 177 ? 18.338 -6.194 -58.815 1.00 59.38 177 ALA A C 1
ATOM 1391 O O . ALA A 1 177 ? 18.120 -7.007 -59.724 1.00 59.38 177 ALA A O 1
ATOM 1392 N N . PRO A 1 178 ? 18.982 -5.035 -59.050 1.00 61.62 178 PRO A N 1
ATOM 1393 C CA . PRO A 1 178 ? 19.594 -4.708 -60.335 1.00 61.62 178 PRO A CA 1
ATOM 1394 C C . PRO A 1 178 ? 20.508 -5.840 -60.819 1.00 61.62 178 PRO A C 1
ATOM 1396 O O . PRO A 1 178 ? 21.253 -6.414 -60.026 1.00 61.62 178 PRO A O 1
ATOM 1399 N N . LYS A 1 179 ? 20.499 -6.137 -62.127 1.00 59.69 179 LYS A N 1
ATOM 1400 C CA . LYS A 1 179 ? 21.258 -7.262 -62.719 1.00 59.69 179 LYS A CA 1
ATOM 1401 C C . LYS A 1 179 ? 22.758 -7.251 -62.385 1.00 59.69 179 LYS A C 1
ATOM 1403 O O . LYS A 1 179 ? 23.372 -8.309 -62.377 1.00 59.69 179 LYS A O 1
ATOM 1408 N N . ALA A 1 180 ? 23.320 -6.085 -62.060 1.00 58.31 180 ALA A N 1
ATOM 1409 C CA . ALA A 1 180 ? 24.703 -5.931 -61.610 1.00 58.31 180 ALA A CA 1
ATOM 1410 C C . ALA A 1 180 ? 25.018 -6.650 -60.277 1.00 58.31 180 ALA A C 1
ATOM 1412 O O . ALA A 1 180 ? 26.178 -6.941 -60.014 1.00 58.31 180 ALA A O 1
ATOM 1413 N N . MET A 1 181 ? 24.008 -6.960 -59.451 1.00 51.69 181 MET A N 1
ATOM 1414 C CA . MET A 1 181 ? 24.160 -7.621 -58.143 1.00 51.69 181 MET A CA 1
ATOM 1415 C C . MET A 1 181 ? 23.838 -9.126 -58.151 1.00 51.69 181 MET A C 1
ATOM 1417 O O . MET A 1 181 ? 24.013 -9.799 -57.136 1.00 51.69 181 MET A O 1
ATOM 1421 N N . CYS A 1 182 ? 23.370 -9.692 -59.268 1.00 51.66 182 CYS A N 1
ATOM 1422 C CA . CYS A 1 182 ? 23.057 -11.120 -59.342 1.00 51.66 182 CYS A CA 1
ATOM 1423 C C . CYS A 1 182 ? 24.320 -11.955 -59.619 1.00 51.66 182 CYS A C 1
ATOM 1425 O O . CYS A 1 182 ? 24.743 -12.103 -60.763 1.00 51.66 182 CYS A O 1
ATOM 1427 N N . ALA A 1 183 ? 24.882 -12.577 -58.579 1.00 55.41 183 ALA A N 1
ATOM 1428 C CA . ALA A 1 183 ? 26.027 -13.489 -58.664 1.00 55.41 183 ALA A CA 1
ATOM 1429 C C . ALA A 1 183 ? 25.653 -14.892 -59.197 1.00 55.41 183 ALA A C 1
ATOM 1431 O O . ALA A 1 183 ? 25.855 -15.895 -58.511 1.00 55.41 183 ALA A O 1
ATOM 1432 N N . ARG A 1 184 ? 25.070 -14.978 -60.404 1.00 44.22 184 ARG A N 1
ATOM 1433 C CA . ARG A 1 184 ? 25.071 -16.196 -61.244 1.00 44.22 184 ARG A CA 1
ATOM 1434 C C . ARG A 1 184 ? 24.452 -15.930 -62.621 1.00 44.22 184 ARG A C 1
ATOM 1436 O O . ARG A 1 184 ? 23.248 -16.073 -62.804 1.00 44.22 184 ARG A O 1
ATOM 1443 N N . SER A 1 185 ? 25.262 -15.596 -63.621 1.00 44.19 185 SER A N 1
ATOM 1444 C CA . SER A 1 185 ? 24.873 -15.790 -65.022 1.00 44.19 185 SER A CA 1
ATOM 1445 C C . SER A 1 185 ? 25.265 -17.209 -65.436 1.00 44.19 185 SER A C 1
ATOM 1447 O O . SER A 1 185 ? 26.410 -17.445 -65.813 1.00 44.19 185 SER A O 1
ATOM 1449 N N . GLN A 1 186 ? 24.346 -18.172 -65.336 1.00 45.81 186 GLN A N 1
ATOM 1450 C CA . GLN A 1 186 ? 24.500 -19.424 -66.080 1.00 45.81 186 GLN A CA 1
ATOM 1451 C C . GLN A 1 186 ? 24.120 -19.150 -67.538 1.00 45.81 186 GLN A C 1
ATOM 1453 O O . GLN A 1 186 ? 22.967 -18.848 -67.845 1.00 45.81 186 GLN A O 1
ATOM 1458 N N . SER A 1 187 ? 25.104 -19.214 -68.428 1.00 49.62 187 SER A N 1
ATOM 1459 C CA . SER A 1 187 ? 24.922 -19.236 -69.875 1.00 49.62 187 SER A CA 1
ATOM 1460 C C . SER A 1 187 ? 24.248 -20.552 -70.275 1.00 49.62 187 SER A C 1
ATOM 1462 O O . SER A 1 187 ? 24.886 -21.599 -70.355 1.00 49.62 187 SER A O 1
ATOM 1464 N N . GLY A 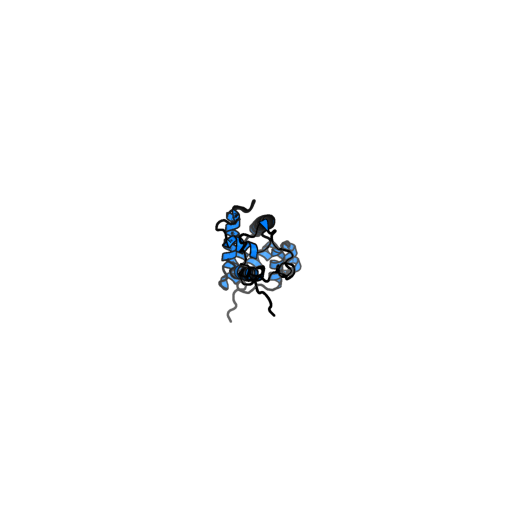1 188 ? 22.933 -20.504 -70.497 1.00 43.62 188 GLY A N 1
ATOM 1465 C CA . GLY A 1 188 ? 22.172 -21.609 -71.074 1.00 43.62 188 GLY A CA 1
ATOM 1466 C C . GLY A 1 188 ? 22.626 -21.879 -72.508 1.00 43.62 188 GLY A C 1
ATOM 1467 O O . GLY A 1 188 ? 22.559 -20.995 -73.360 1.00 43.62 188 GLY A O 1
ATOM 1468 N N . GLY A 1 189 ? 23.114 -23.098 -72.742 1.00 43.53 189 GLY A N 1
ATOM 1469 C CA . GLY A 1 189 ? 23.561 -23.590 -74.037 1.00 43.53 189 GLY A CA 1
ATOM 1470 C C . GLY A 1 189 ? 22.447 -23.620 -75.083 1.00 43.53 189 GLY A C 1
ATOM 1471 O O . GLY A 1 189 ? 21.306 -24.002 -74.823 1.00 43.53 189 GLY A O 1
ATOM 1472 N N . THR A 1 190 ? 22.815 -23.218 -76.292 1.00 42.47 190 THR A N 1
ATOM 1473 C CA . THR A 1 190 ? 21.982 -23.192 -77.491 1.00 42.47 190 THR A CA 1
ATOM 1474 C C . THR A 1 190 ? 21.647 -24.617 -77.946 1.00 42.47 190 THR A C 1
ATOM 1476 O O . THR A 1 190 ? 22.444 -25.255 -78.627 1.00 42.47 190 THR A O 1
ATOM 1479 N N . VAL A 1 191 ? 20.453 -25.125 -77.628 1.00 53.12 191 VAL A N 1
ATOM 1480 C CA . VAL A 1 191 ? 19.878 -26.276 -78.348 1.00 53.12 191 VAL A CA 1
ATOM 1481 C C . VAL A 1 191 ? 19.174 -25.742 -79.591 1.00 53.12 191 VAL A C 1
ATOM 1483 O O . VAL A 1 191 ? 18.076 -25.191 -79.525 1.00 53.12 191 VAL A O 1
ATOM 1486 N N . ARG A 1 192 ? 19.830 -25.885 -80.744 1.00 41.53 192 ARG A N 1
ATOM 1487 C CA . ARG A 1 192 ? 19.264 -25.564 -82.057 1.00 41.53 192 ARG A CA 1
ATOM 1488 C C . ARG A 1 192 ? 18.333 -26.712 -82.468 1.00 41.53 192 ARG A C 1
ATOM 1490 O O . ARG A 1 192 ? 18.800 -27.770 -82.872 1.00 41.53 192 ARG A O 1
ATOM 1497 N N . ARG A 1 193 ? 17.017 -26.514 -82.358 1.00 46.00 193 ARG A N 1
ATOM 1498 C CA . ARG A 1 193 ? 16.023 -27.310 -83.096 1.00 46.00 193 ARG A CA 1
ATOM 1499 C C . ARG A 1 193 ? 15.795 -26.641 -84.450 1.00 46.00 193 ARG A C 1
ATOM 1501 O O . ARG A 1 193 ? 15.324 -25.510 -84.497 1.00 46.00 193 ARG A O 1
ATOM 1508 N N . THR A 1 194 ? 16.138 -27.320 -85.535 1.00 53.97 194 THR A N 1
ATOM 1509 C CA . THR A 1 194 ? 15.682 -26.986 -86.892 1.00 53.97 194 THR A CA 1
ATOM 1510 C C . THR A 1 194 ? 14.379 -27.738 -87.185 1.00 53.97 194 THR A C 1
ATOM 1512 O O . THR A 1 194 ? 14.327 -28.938 -86.909 1.00 53.97 194 THR A O 1
ATOM 1515 N N . PRO A 1 195 ? 13.331 -27.082 -87.719 1.00 52.56 195 PRO A N 1
ATOM 1516 C CA . PRO A 1 195 ? 12.148 -27.757 -88.245 1.00 52.56 195 PRO A CA 1
ATOM 1517 C C . PRO A 1 195 ? 12.411 -28.237 -89.683 1.00 52.56 195 PRO A C 1
ATOM 1519 O O . PRO A 1 195 ? 13.208 -27.634 -90.400 1.00 52.56 195 PRO A O 1
ATOM 1522 N N . GLY A 1 196 ? 11.788 -29.354 -90.063 1.00 50.03 196 GLY A N 1
ATOM 1523 C CA . GLY A 1 196 ? 12.043 -30.058 -91.321 1.00 50.03 196 GLY A CA 1
ATOM 1524 C C . GLY A 1 196 ? 11.190 -29.638 -92.517 1.00 50.03 196 GLY A C 1
ATOM 1525 O O . GLY A 1 196 ? 10.225 -28.888 -92.382 1.00 50.03 196 GLY A O 1
ATOM 1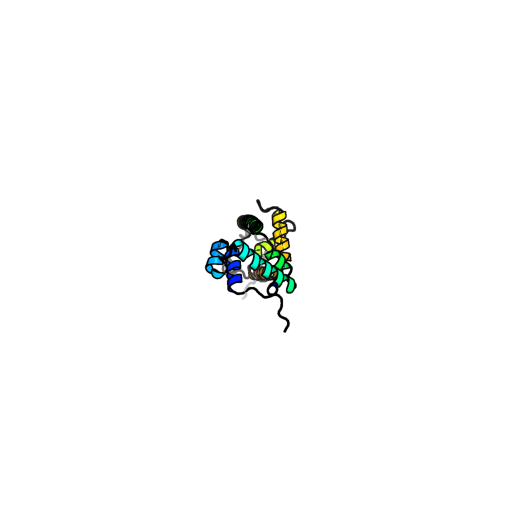526 N N . SER A 1 197 ? 11.556 -30.184 -93.676 1.00 47.06 197 SER A N 1
ATOM 1527 C CA . SER A 1 197 ? 10.728 -30.863 -94.690 1.00 47.06 197 SER A CA 1
ATOM 1528 C C . SER A 1 197 ? 11.664 -31.443 -95.744 1.00 47.06 197 SER A C 1
ATOM 1530 O O . SER A 1 197 ? 12.669 -30.761 -96.046 1.00 47.06 197 SER A O 1
#